Protein AF-0000000066306423 (afdb_homodimer)

Radius of gyration: 17.42 Å; Cα contacts (8 Å, |Δi|>4): 224; chains: 2; bounding box: 45×51×40 Å

Organism: Rickettsia prowazekii (strain Madrid E) (NCBI:txid272947)

pLDDT: mean 77.89, std 19.31, range [38.34, 95.44]

Sequence (210 aa):
MPIVTVTLNNKSFQLYCNNGDEEKVLSLADKLNDKIAEIKLSSPTASFDLLLVMASLNAQAEIAILTEKLYKNGFQNNNHEEEKFAETLTTIASYLENLARKMEKMPIVTVTLNNKSFQLYCNNGDEEKVLSLADKLNDKIAEIKLSSPTASFDLLLVMASLNAQAEIAILTEKLYKNGFQNNNHEEEKFAETLTTIASYLENLARKMEK

InterPro domains:
  IPR007838 Cell division protein ZapA-like [PF05164] (4-89)
  IPR036192 Cell division protein ZapA-like superfamily [SSF102829] (4-78)
  IPR042233 Cell division protein ZapA, N-terminal [G3DSA:3.30.160.880] (2-43)

Secondary structure (DSSP, 8-state):
--EEEEEETTEEEEEE--TT-HHHHHHHHHHHHHHHHHHHHH-TT--HHHHHHHHHHHHHHHHHHHHHHHHHHHHHS-TTHHHHHHHHHHHHHHHHHHHHHHHT-/--EEEEEETTEEEEEE--TT-HHHHHHHHHHHHHHHHHHHHH-TT--HHHHHHHHHHHHHHHHHHHHHHHHHHHHHS-TTHHHHHHHHHHHHHHHHHHHHHHHT-

Solvent-accessible surface area (backbone atoms only — not comparable to full-atom values): 11237 Å² total; per-residue (Å²): 100,49,75,42,79,44,68,47,94,91,39,77,45,81,41,48,30,45,81,84,40,56,65,56,52,51,51,36,41,50,54,51,36,50,47,35,52,55,50,33,71,55,36,76,81,55,49,70,66,54,39,50,49,52,43,36,42,50,41,47,50,49,40,52,50,50,51,48,50,48,49,50,55,30,60,73,38,71,91,71,34,56,56,51,47,54,48,49,51,47,47,49,50,47,50,50,48,46,50,54,53,39,44,48,88,101,50,77,41,78,44,69,47,94,91,39,76,44,82,40,49,31,46,80,84,39,56,65,58,53,50,52,38,41,50,54,50,34,51,47,34,52,56,51,34,71,54,36,75,82,55,49,70,67,55,38,48,49,52,41,36,42,50,42,46,49,49,41,53,51,49,51,49,49,49,49,49,56,29,58,74,38,70,91,73,32,56,56,52,45,52,47,48,50,48,48,50,51,47,49,51,48,46,51,54,53,39,46,48,90

Structure (mmCIF, N/CA/C/O backbone):
data_AF-0000000066306423-model_v1
#
loop_
_entity.id
_entity.type
_entity.pdbx_description
1 polymer 'Uncharacterized protein RP756'
#
loop_
_atom_site.group_PDB
_atom_site.id
_atom_site.type_symbol
_atom_site.label_atom_id
_atom_site.label_alt_id
_atom_site.label_comp_id
_atom_site.label_asym_id
_atom_site.label_entity_id
_atom_site.label_seq_id
_atom_site.pdbx_PDB_ins_code
_atom_site.Cartn_x
_atom_site.Cartn_y
_atom_site.Cartn_z
_atom_site.occupancy
_atom_site.B_iso_or_equiv
_atom_site.auth_seq_id
_atom_site.auth_comp_id
_atom_site.auth_asym_id
_atom_site.auth_atom_id
_atom_site.pdbx_PDB_model_num
ATOM 1 N N . MET A 1 1 ? 23.703 -0.256 -7.191 1 76.5 1 MET A N 1
ATOM 2 C CA . MET A 1 1 ? 22.328 -0.628 -6.867 1 76.5 1 MET A CA 1
ATOM 3 C C . MET A 1 1 ? 22.281 -2.008 -6.219 1 76.5 1 MET A C 1
ATOM 5 O O . MET A 1 1 ? 22.281 -3.025 -6.91 1 76.5 1 MET A O 1
ATOM 9 N N . PRO A 1 2 ? 22.5 -2.072 -4.914 1 89.56 2 PRO A N 1
ATOM 10 C CA . PRO A 1 2 ? 22.531 -3.354 -4.203 1 89.56 2 PRO A CA 1
ATOM 11 C C . PRO A 1 2 ? 21.188 -4.078 -4.25 1 89.56 2 PRO A C 1
ATOM 13 O O . PRO A 1 2 ? 20.156 -3.469 -4.555 1 89.56 2 PRO A O 1
ATOM 16 N N . ILE A 1 3 ? 21.391 -5.387 -4.172 1 91.81 3 ILE A N 1
ATOM 17 C CA . ILE A 1 3 ? 20.219 -6.242 -4.145 1 91.81 3 ILE A CA 1
ATOM 18 C C . ILE A 1 3 ? 19.812 -6.527 -2.701 1 91.81 3 ILE A C 1
ATOM 20 O O . ILE A 1 3 ? 20.656 -6.863 -1.869 1 91.81 3 ILE A O 1
ATOM 24 N N . VAL A 1 4 ? 18.531 -6.281 -2.449 1 92.94 4 VAL A N 1
ATOM 25 C CA . VAL A 1 4 ? 17.984 -6.562 -1.127 1 92.94 4 VAL A CA 1
ATOM 26 C C . VAL A 1 4 ? 16.969 -7.695 -1.221 1 92.94 4 VAL A C 1
ATOM 28 O O . VAL A 1 4 ? 16.172 -7.754 -2.166 1 92.94 4 VAL A O 1
ATOM 31 N N . THR A 1 5 ? 17.109 -8.633 -0.318 1 94.94 5 THR A N 1
ATOM 32 C CA . THR A 1 5 ? 16.172 -9.75 -0.261 1 94.94 5 THR A CA 1
ATOM 33 C C . THR A 1 5 ? 15.109 -9.5 0.803 1 94.94 5 THR A C 1
ATOM 35 O O . THR A 1 5 ? 15.43 -9.367 1.986 1 94.94 5 THR A O 1
ATOM 38 N N . VAL A 1 6 ? 13.875 -9.438 0.283 1 94.38 6 VAL A N 1
ATOM 39 C CA . VAL A 1 6 ? 12.758 -9.242 1.204 1 94.38 6 VAL A CA 1
ATOM 40 C C . VAL A 1 6 ? 11.953 -10.539 1.32 1 94.38 6 VAL A C 1
ATOM 42 O O . VAL A 1 6 ? 11.758 -11.25 0.33 1 94.38 6 VAL A O 1
ATOM 45 N N . THR A 1 7 ? 11.617 -10.852 2.584 1 94.25 7 THR A N 1
ATOM 46 C CA . THR A 1 7 ? 10.836 -12.055 2.83 1 94.25 7 THR A CA 1
ATOM 47 C C . THR A 1 7 ? 9.43 -11.703 3.324 1 94.25 7 THR A C 1
ATOM 49 O O . THR A 1 7 ? 9.281 -11.047 4.359 1 94.25 7 THR A O 1
ATOM 52 N N . LEU A 1 8 ? 8.461 -12.094 2.482 1 94.81 8 LEU A N 1
ATOM 53 C CA . LEU A 1 8 ? 7.059 -11.867 2.826 1 94.81 8 L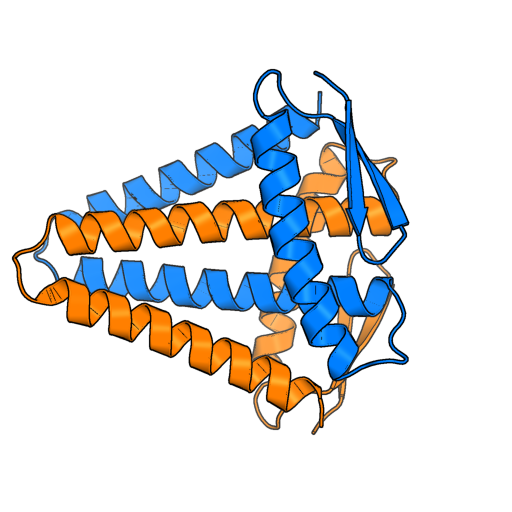EU A CA 1
ATOM 54 C C . LEU A 1 8 ? 6.316 -13.195 2.945 1 94.81 8 LEU A C 1
ATOM 56 O O . LEU A 1 8 ? 6.188 -13.93 1.965 1 94.81 8 LEU A O 1
ATOM 60 N N . ASN A 1 9 ? 5.641 -13.414 4.105 1 92.06 9 ASN A N 1
ATOM 61 C CA . ASN A 1 9 ? 4.895 -14.641 4.375 1 92.06 9 ASN A CA 1
ATOM 62 C C . ASN A 1 9 ? 5.641 -15.875 3.869 1 92.06 9 ASN A C 1
ATOM 64 O O . ASN A 1 9 ? 5.078 -16.688 3.143 1 92.06 9 ASN A O 1
ATOM 68 N N . ASN A 1 10 ? 6.914 -15.984 4.098 1 88.75 10 ASN A N 1
ATOM 69 C CA . ASN A 1 10 ? 7.777 -17.125 3.812 1 88.75 10 ASN A CA 1
ATOM 70 C C . ASN A 1 10 ? 8.188 -17.156 2.342 1 88.75 10 ASN A C 1
ATOM 72 O O . ASN A 1 10 ? 8.633 -18.188 1.843 1 88.75 10 ASN A O 1
ATOM 76 N N . LYS A 1 11 ? 7.93 -16.141 1.602 1 93.19 11 LYS A N 1
ATOM 77 C CA . LYS A 1 11 ? 8.406 -15.977 0.232 1 93.19 11 LYS A CA 1
ATOM 78 C C . LYS A 1 11 ? 9.453 -14.859 0.143 1 93.19 11 LYS A C 1
ATOM 80 O O . LYS A 1 11 ? 9.266 -13.789 0.72 1 93.19 11 LYS A O 1
ATOM 85 N N . SER A 1 12 ? 10.477 -15.234 -0.573 1 95.06 12 SER A N 1
ATOM 86 C CA . SER A 1 12 ? 11.562 -14.266 -0.675 1 95.06 12 SER A CA 1
ATOM 87 C C . SER A 1 12 ? 11.602 -13.617 -2.055 1 95.06 12 SER A C 1
ATOM 89 O O . SER A 1 12 ? 11.383 -14.289 -3.066 1 95.06 12 SER A O 1
ATOM 91 N N . PHE A 1 13 ? 11.836 -12.375 -2.086 1 94.25 13 PHE A N 1
ATOM 92 C CA . PHE A 1 13 ? 11.93 -11.586 -3.307 1 94.25 13 PHE A CA 1
ATOM 93 C C . PHE A 1 13 ? 13.211 -10.766 -3.326 1 94.25 13 PHE A C 1
ATOM 95 O O . PHE A 1 13 ? 13.625 -10.227 -2.301 1 94.25 13 PHE A O 1
ATOM 102 N N . GLN A 1 14 ? 13.859 -10.773 -4.453 1 93.06 14 GLN A N 1
ATOM 103 C CA . GLN A 1 14 ? 15.062 -9.961 -4.629 1 93.06 14 GLN A CA 1
ATOM 104 C C . GLN A 1 14 ? 14.734 -8.648 -5.336 1 93.06 14 GLN A C 1
ATOM 106 O O . GLN A 1 14 ? 14.195 -8.656 -6.445 1 93.06 14 GLN A O 1
ATOM 111 N N . LEU A 1 15 ? 15.062 -7.598 -4.695 1 90.25 15 LEU A N 1
ATOM 112 C CA . LEU A 1 15 ? 14.773 -6.27 -5.219 1 90.25 15 LEU A CA 1
ATOM 113 C C . LEU A 1 15 ? 16.047 -5.445 -5.348 1 90.25 15 LEU A C 1
ATOM 115 O O . LEU A 1 15 ? 16.953 -5.559 -4.516 1 90.25 15 LEU A O 1
ATOM 119 N N . TYR A 1 16 ? 16.078 -4.688 -6.375 1 86.19 16 TYR A N 1
ATOM 120 C CA . TYR A 1 16 ? 17.188 -3.754 -6.547 1 86.19 16 TYR A CA 1
ATOM 121 C C . TYR A 1 16 ? 16.875 -2.412 -5.895 1 86.19 16 TYR A C 1
ATOM 123 O O . TYR A 1 16 ? 15.742 -1.92 -5.98 1 86.19 16 TYR A O 1
ATOM 131 N N . CYS A 1 17 ? 17.812 -1.948 -5.105 1 85.5 17 CYS A N 1
ATOM 132 C CA . CYS A 1 17 ? 17.594 -0.644 -4.488 1 85.5 17 CYS A CA 1
ATOM 133 C C . CYS A 1 17 ? 18.859 0.213 -4.57 1 85.5 17 CYS A C 1
ATOM 135 O O . CYS A 1 17 ? 19.906 -0.265 -4.984 1 85.5 17 CYS A O 1
ATOM 137 N N . ASN A 1 18 ? 18.609 1.509 -4.359 1 83.06 18 ASN A N 1
ATOM 138 C CA . ASN A 1 18 ? 19.75 2.418 -4.344 1 83.06 18 ASN A CA 1
ATOM 139 C C . ASN A 1 18 ? 20.656 2.145 -3.156 1 83.06 18 ASN A C 1
ATOM 141 O O . ASN A 1 18 ? 20.219 1.608 -2.137 1 83.06 18 ASN A O 1
ATOM 145 N N . ASN A 1 19 ? 21.906 2.611 -3.412 1 86.75 19 ASN A N 1
ATOM 146 C CA . ASN A 1 19 ? 22.859 2.508 -2.316 1 86.75 19 ASN A CA 1
ATOM 147 C C . ASN A 1 19 ? 22.406 3.299 -1.095 1 86.75 19 ASN A C 1
ATOM 149 O O . ASN A 1 19 ? 22.016 4.461 -1.213 1 86.75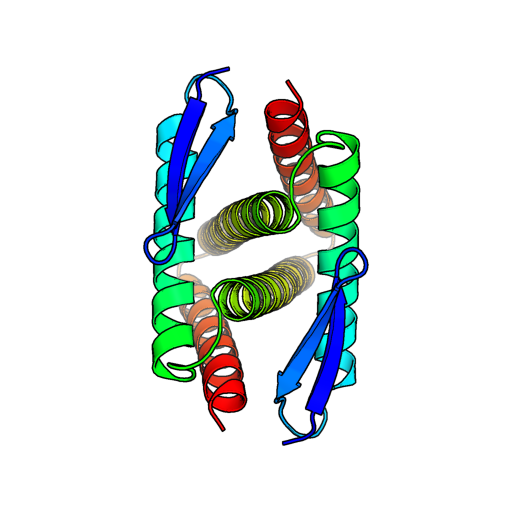 19 ASN A O 1
ATOM 153 N N . GLY A 1 20 ? 22.297 2.607 0.072 1 86.94 20 GLY A N 1
ATOM 154 C CA . GLY A 1 20 ? 21.922 3.283 1.303 1 86.94 20 GLY A CA 1
ATOM 155 C C . GLY A 1 20 ? 20.453 3.094 1.663 1 86.94 20 GLY A C 1
ATOM 156 O O . GLY A 1 20 ? 20.047 3.4 2.783 1 86.94 20 GLY A O 1
ATOM 157 N N . ASP A 1 21 ? 19.688 2.516 0.755 1 86.88 21 ASP A N 1
ATOM 158 C CA . ASP A 1 21 ? 18.25 2.357 0.997 1 86.88 21 ASP A CA 1
ATOM 159 C C . ASP A 1 21 ? 17.938 0.936 1.449 1 86.88 21 ASP A C 1
ATOM 161 O O . ASP A 1 21 ? 16.766 0.602 1.673 1 86.88 21 ASP A O 1
ATOM 165 N N . GLU A 1 22 ? 18.953 0.203 1.661 1 91.38 22 GLU A N 1
ATOM 166 C CA . GLU A 1 22 ? 18.766 -1.208 1.985 1 91.38 22 GLU A CA 1
ATOM 167 C C . GLU A 1 22 ? 18 -1.373 3.295 1 91.38 22 GLU A C 1
ATOM 169 O O . GLU A 1 22 ? 17.016 -2.125 3.357 1 91.38 22 GLU A O 1
ATOM 174 N N . GLU A 1 23 ? 18.438 -0.63 4.234 1 91.81 23 GLU A N 1
ATOM 175 C CA . GLU A 1 23 ? 17.797 -0.728 5.543 1 91.81 23 GLU A CA 1
ATOM 176 C C . GLU A 1 23 ? 16.375 -0.207 5.5 1 91.81 23 GLU A C 1
ATOM 178 O O . GLU A 1 23 ? 15.477 -0.765 6.145 1 91.81 23 GLU A O 1
ATOM 183 N N . LYS A 1 24 ? 16.188 0.824 4.738 1 90.5 24 LYS A N 1
ATOM 184 C CA . LYS A 1 24 ? 14.859 1.414 4.598 1 90.5 24 LYS A CA 1
ATOM 185 C C . LYS A 1 24 ? 13.891 0.435 3.941 1 90.5 24 LYS A C 1
ATOM 187 O O . LYS A 1 24 ? 12.758 0.266 4.406 1 90.5 24 LYS A O 1
ATOM 192 N N . VAL A 1 25 ? 14.367 -0.217 2.916 1 93 25 VAL A N 1
ATOM 193 C CA . VAL A 1 25 ? 13.547 -1.183 2.189 1 93 25 VAL A CA 1
ATOM 194 C C . VAL A 1 25 ? 13.188 -2.35 3.107 1 93 25 VAL A C 1
ATOM 196 O O . VAL A 1 25 ? 12.047 -2.811 3.121 1 93 25 VAL A O 1
ATOM 199 N N . LEU A 1 26 ? 14.086 -2.752 3.883 1 94.19 26 LEU A N 1
ATOM 200 C CA . LEU A 1 26 ? 13.859 -3.859 4.805 1 94.19 26 LEU A CA 1
ATOM 201 C C . LEU A 1 26 ? 12.852 -3.471 5.887 1 94.19 26 LEU A C 1
ATOM 203 O O . LEU A 1 26 ? 12.016 -4.281 6.281 1 94.19 26 LEU A O 1
ATOM 207 N N . SER A 1 27 ? 12.984 -2.33 6.301 1 94.5 27 SER A N 1
ATOM 208 C CA . SER A 1 27 ? 12.047 -1.838 7.305 1 94.5 27 SER A CA 1
ATOM 209 C C . SER A 1 27 ? 10.625 -1.778 6.754 1 94.5 27 SER A C 1
ATOM 211 O O . SER A 1 27 ? 9.672 -2.178 7.426 1 94.5 27 SER A O 1
ATOM 213 N N . LEU A 1 28 ? 10.508 -1.287 5.59 1 93.88 28 LEU A N 1
ATOM 214 C CA . LEU A 1 28 ? 9.211 -1.229 4.926 1 93.88 28 LEU A CA 1
ATOM 215 C C . LEU A 1 28 ? 8.641 -2.627 4.723 1 93.88 28 LEU A C 1
ATOM 217 O O . LEU A 1 28 ? 7.438 -2.844 4.887 1 93.88 28 LEU A O 1
ATOM 221 N N . ALA A 1 29 ? 9.555 -3.525 4.367 1 95.31 29 ALA A N 1
ATOM 222 C CA . ALA A 1 29 ? 9.148 -4.918 4.168 1 95.31 29 ALA A CA 1
ATOM 223 C C . ALA A 1 29 ? 8.609 -5.52 5.461 1 95.31 29 ALA A C 1
ATOM 225 O O . ALA A 1 29 ? 7.641 -6.285 5.438 1 95.31 29 ALA A O 1
ATOM 226 N N . ASP A 1 30 ? 9.25 -5.152 6.52 1 94.06 30 ASP A N 1
ATOM 227 C CA . ASP A 1 30 ? 8.805 -5.645 7.82 1 94.06 30 ASP A CA 1
ATOM 228 C C . ASP A 1 30 ? 7.395 -5.156 8.141 1 94.06 30 ASP A C 1
ATOM 230 O O . ASP A 1 30 ? 6.559 -5.926 8.617 1 94.06 30 ASP A O 1
ATOM 234 N N . LYS A 1 31 ? 7.141 -3.955 7.875 1 93.56 31 LYS A N 1
ATOM 235 C CA . LYS A 1 31 ? 5.812 -3.391 8.094 1 93.56 31 LYS A CA 1
ATOM 236 C C . LYS A 1 31 ? 4.77 -4.086 7.223 1 93.56 31 LYS A C 1
ATOM 238 O O . LYS A 1 31 ? 3.666 -4.383 7.68 1 93.56 31 LYS A O 1
ATOM 243 N N . LEU A 1 32 ? 5.16 -4.238 6.027 1 94.88 32 LEU A N 1
ATOM 244 C CA . LEU A 1 32 ? 4.273 -4.938 5.102 1 94.88 32 LEU A CA 1
ATOM 245 C C . LEU A 1 32 ? 3.996 -6.355 5.582 1 94.88 32 LEU A C 1
ATOM 247 O O . LEU A 1 32 ? 2.855 -6.82 5.535 1 94.88 32 LEU A O 1
ATOM 251 N N . ASN A 1 33 ? 5.004 -7.023 6 1 94.69 33 ASN A N 1
ATOM 252 C CA . ASN A 1 33 ? 4.852 -8.383 6.516 1 94.69 33 ASN A CA 1
ATOM 253 C C . ASN A 1 33 ? 3.902 -8.422 7.707 1 94.69 33 ASN A C 1
ATOM 255 O O . ASN A 1 33 ? 3.121 -9.367 7.852 1 94.69 33 ASN A O 1
ATOM 259 N N . ASP A 1 34 ? 3.98 -7.465 8.539 1 93.75 34 ASP A N 1
ATOM 260 C CA . ASP A 1 34 ? 3.07 -7.363 9.68 1 93.75 34 ASP A CA 1
ATOM 261 C C . ASP A 1 34 ? 1.62 -7.258 9.211 1 93.75 34 ASP A C 1
ATOM 263 O O . ASP A 1 34 ? 0.732 -7.898 9.781 1 93.75 34 ASP A O 1
ATOM 267 N N . LYS A 1 35 ? 1.455 -6.461 8.219 1 92.88 35 LYS A N 1
ATOM 268 C CA . LYS A 1 35 ? 0.113 -6.285 7.672 1 92.88 35 LYS A CA 1
ATOM 269 C C . LYS A 1 35 ? -0.408 -7.582 7.066 1 92.88 35 LYS A C 1
ATOM 271 O O . LYS A 1 35 ? -1.568 -7.945 7.27 1 92.88 35 LYS A O 1
ATOM 276 N N . ILE A 1 36 ? 0.432 -8.195 6.355 1 94.5 36 ILE A N 1
ATOM 277 C CA . ILE A 1 36 ? 0.07 -9.469 5.734 1 94.5 36 ILE A CA 1
ATOM 278 C C . ILE A 1 36 ? -0.298 -10.484 6.812 1 94.5 36 ILE A C 1
ATOM 280 O O . ILE A 1 36 ? -1.279 -11.219 6.672 1 94.5 36 ILE A O 1
ATOM 284 N N . ALA A 1 37 ? 0.528 -10.469 7.824 1 93 37 ALA A N 1
ATOM 285 C CA . ALA A 1 37 ? 0.283 -11.398 8.93 1 93 37 ALA A CA 1
ATOM 286 C C . ALA A 1 37 ? -1.071 -11.125 9.578 1 93 37 ALA A C 1
ATOM 288 O O . ALA A 1 37 ? -1.794 -12.062 9.938 1 93 37 ALA A O 1
ATOM 289 N N . GLU A 1 38 ? -1.371 -9.953 9.719 1 92.25 38 GLU A N 1
ATOM 290 C CA . GLU A 1 38 ? -2.656 -9.555 10.297 1 92.25 38 GLU A CA 1
ATOM 291 C C . GLU A 1 38 ? -3.816 -10.031 9.422 1 92.25 38 GLU A C 1
ATOM 293 O O . GLU A 1 38 ? -4.809 -10.555 9.938 1 92.25 38 GLU A O 1
ATOM 298 N N . ILE A 1 39 ? -3.703 -9.773 8.156 1 91.38 39 ILE A N 1
ATOM 299 C CA . ILE A 1 39 ? -4.75 -10.164 7.219 1 91.38 39 ILE A CA 1
ATOM 300 C C . ILE A 1 39 ? -4.902 -11.688 7.223 1 91.38 39 ILE A C 1
ATOM 302 O O . ILE A 1 39 ? -6.02 -12.203 7.145 1 91.38 39 ILE A O 1
ATOM 306 N N . LYS A 1 40 ? -3.773 -12.344 7.285 1 92.5 40 LYS A N 1
ATOM 307 C CA . LYS A 1 40 ? -3.762 -13.805 7.277 1 92.5 40 LYS A CA 1
ATOM 308 C C . LYS A 1 40 ? -4.562 -14.367 8.445 1 92.5 40 LYS A C 1
ATOM 310 O O . LYS A 1 40 ? -5.148 -15.453 8.344 1 92.5 40 LYS A O 1
ATOM 315 N N . LEU A 1 41 ? -4.535 -13.664 9.539 1 91.12 41 LEU A N 1
ATOM 316 C CA . LEU A 1 41 ? -5.285 -14.086 10.719 1 91.12 41 LEU A CA 1
ATOM 317 C C . LEU A 1 41 ? -6.773 -14.195 10.406 1 91.12 41 LEU A C 1
ATOM 319 O O . LEU A 1 41 ? -7.449 -15.109 10.891 1 91.12 41 LEU A O 1
ATOM 323 N N . SER A 1 42 ? -7.25 -13.352 9.609 1 87.5 42 SER A N 1
ATOM 324 C CA . SER A 1 42 ? -8.664 -13.328 9.258 1 87.5 42 SER A CA 1
ATOM 325 C C . SER A 1 42 ? -8.938 -14.133 7.992 1 87.5 42 SER A C 1
ATOM 327 O O . SER A 1 42 ? -10.086 -14.469 7.695 1 87.5 42 SER A O 1
ATOM 329 N N . SER A 1 43 ? -7.938 -14.406 7.277 1 89.44 43 SER A N 1
ATOM 330 C CA . SER A 1 43 ? -8.031 -15.172 6.043 1 89.44 43 SER A CA 1
ATOM 331 C C . SER A 1 43 ? -6.914 -16.219 5.953 1 89.44 43 SER A C 1
ATOM 333 O O . SER A 1 43 ? -6.059 -16.141 5.07 1 89.44 43 SER A O 1
ATOM 335 N N . PRO A 1 44 ? -7 -17.234 6.781 1 89.81 44 PRO A N 1
ATOM 336 C CA . PRO 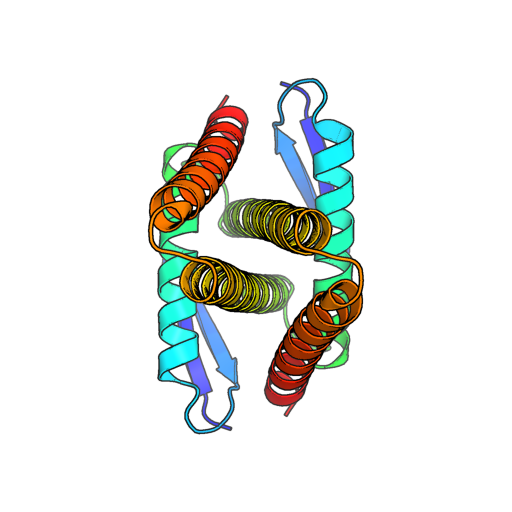A 1 44 ? -5.906 -18.203 6.875 1 89.81 44 PRO A CA 1
ATOM 337 C C . PRO A 1 44 ? -5.734 -19.031 5.602 1 89.81 44 PRO A C 1
ATOM 339 O O . PRO A 1 44 ? -4.652 -19.562 5.348 1 89.81 44 PRO A O 1
ATOM 342 N N . THR A 1 45 ? -6.773 -19.047 4.793 1 91.19 45 THR A N 1
ATOM 343 C CA . THR A 1 45 ? -6.711 -19.875 3.604 1 91.19 45 THR A CA 1
ATOM 344 C C . THR A 1 45 ? -6.363 -19.047 2.371 1 91.19 45 THR A C 1
ATOM 346 O O . THR A 1 45 ? -6.266 -19.578 1.264 1 91.19 45 THR A O 1
ATOM 349 N N . ALA A 1 46 ? -6.203 -17.812 2.57 1 91.12 46 ALA A N 1
ATOM 350 C CA . ALA A 1 46 ? -5.918 -16.953 1.429 1 91.12 46 ALA A CA 1
ATOM 351 C C . ALA A 1 46 ? -4.527 -17.219 0.867 1 91.12 46 ALA A C 1
ATOM 353 O O . ALA A 1 46 ? -3.58 -17.453 1.622 1 91.12 46 ALA A O 1
ATOM 354 N N . SER A 1 47 ? -4.398 -17.281 -0.412 1 92 47 SER A N 1
ATOM 355 C CA . SER A 1 47 ? -3.094 -17.422 -1.054 1 92 47 SER A CA 1
ATOM 356 C C . SER A 1 47 ? -2.225 -16.188 -0.799 1 92 47 SER A C 1
ATOM 358 O O . SER A 1 47 ? -2.73 -15.133 -0.411 1 92 47 SER A O 1
ATOM 360 N N . PHE A 1 48 ? -0.973 -16.359 -1.001 1 91.5 48 PHE A N 1
ATOM 361 C CA . PHE A 1 48 ? -0.05 -15.242 -0.814 1 91.5 48 PHE A CA 1
ATOM 362 C C . PHE A 1 48 ? -0.449 -14.055 -1.685 1 91.5 48 PHE A C 1
ATOM 364 O O . PHE A 1 48 ? -0.408 -12.906 -1.235 1 91.5 48 PHE A O 1
ATOM 371 N N . ASP A 1 49 ? -0.859 -14.383 -2.896 1 91.06 49 ASP A N 1
ATOM 372 C CA . ASP A 1 49 ? -1.247 -13.336 -3.834 1 91.06 49 ASP A CA 1
ATOM 373 C C . ASP A 1 49 ? -2.428 -12.531 -3.299 1 91.06 49 ASP A C 1
ATOM 375 O O . ASP A 1 49 ? -2.42 -11.297 -3.357 1 91.06 49 ASP A O 1
ATOM 379 N N . LEU A 1 50 ? -3.361 -13.328 -2.857 1 92.25 50 LEU A N 1
ATOM 380 C CA . LEU A 1 50 ? -4.555 -12.664 -2.342 1 92.25 50 LEU A CA 1
ATOM 381 C C . LEU A 1 50 ? -4.227 -11.836 -1.107 1 92.25 50 LEU A C 1
ATOM 383 O O . LEU A 1 50 ? -4.723 -10.719 -0.956 1 92.25 50 LEU A O 1
ATOM 387 N N . LEU A 1 51 ? -3.385 -12.336 -0.241 1 93.94 51 LEU A N 1
ATOM 388 C CA . LEU A 1 51 ? -2.963 -11.609 0.951 1 93.94 51 LEU A CA 1
ATOM 389 C C . LEU A 1 51 ? -2.287 -10.297 0.575 1 93.94 51 LEU A C 1
ATOM 391 O O . LEU A 1 51 ? -2.551 -9.258 1.187 1 93.94 51 LEU A O 1
ATOM 395 N N . LEU A 1 52 ? -1.423 -10.398 -0.425 1 94.5 52 LEU A N 1
ATOM 396 C CA . LEU A 1 52 ? -0.679 -9.227 -0.873 1 94.5 52 LEU A CA 1
ATOM 397 C C . LEU A 1 52 ? -1.617 -8.18 -1.47 1 94.5 52 LEU A C 1
ATOM 399 O O . LEU A 1 52 ? -1.454 -6.984 -1.228 1 94.5 52 LEU A O 1
ATOM 403 N N . VAL A 1 53 ? -2.586 -8.672 -2.199 1 94.5 53 VAL A N 1
ATOM 404 C CA . VAL A 1 53 ? -3.566 -7.773 -2.797 1 94.5 53 VAL A CA 1
ATOM 405 C C . VAL A 1 53 ? -4.348 -7.055 -1.697 1 94.5 53 VAL A C 1
ATOM 407 O O . VAL A 1 53 ? -4.5 -5.828 -1.733 1 94.5 53 VAL A O 1
ATOM 410 N N . MET A 1 54 ? -4.766 -7.781 -0.778 1 93.69 54 MET A N 1
ATOM 411 C CA . MET A 1 54 ? -5.523 -7.207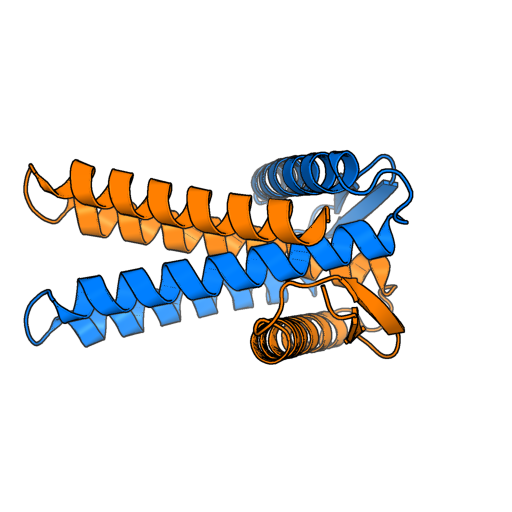 0.327 1 93.69 54 MET A CA 1
ATOM 412 C C . MET A 1 54 ? -4.688 -6.18 1.084 1 93.69 54 MET A C 1
ATOM 414 O O . MET A 1 54 ? -5.176 -5.098 1.411 1 93.69 54 MET A O 1
ATOM 418 N N . ALA A 1 55 ? -3.465 -6.535 1.327 1 94.5 55 ALA A N 1
ATOM 419 C CA . ALA A 1 55 ? -2.557 -5.625 2.018 1 94.5 55 ALA A CA 1
ATOM 420 C C . ALA A 1 55 ? -2.344 -4.348 1.209 1 94.5 55 ALA A C 1
ATOM 422 O O . ALA A 1 55 ? -2.32 -3.248 1.769 1 94.5 55 ALA A O 1
ATOM 423 N N . SER A 1 56 ? -2.188 -4.512 -0.062 1 95.44 56 SER A N 1
ATOM 424 C CA . SER A 1 56 ? -1.962 -3.385 -0.964 1 95.44 56 SER A CA 1
ATOM 425 C C . SER A 1 56 ? -3.176 -2.463 -1.012 1 95.44 56 SER A C 1
ATOM 427 O O . SER A 1 56 ? -3.033 -1.239 -0.997 1 95.44 56 SER A O 1
ATOM 429 N N . LEU A 1 57 ? -4.332 -3.012 -1.066 1 93.75 57 LEU A N 1
ATOM 430 C CA . LEU A 1 57 ? -5.559 -2.225 -1.094 1 93.75 57 LEU A CA 1
ATOM 431 C C . LEU A 1 57 ? -5.738 -1.451 0.208 1 93.75 57 LEU A C 1
ATOM 433 O O . LEU A 1 57 ? -6.145 -0.287 0.193 1 93.75 57 LEU A O 1
ATOM 437 N N . ASN A 1 58 ? -5.418 -2.123 1.254 1 92.19 58 ASN A N 1
ATOM 438 C CA . ASN A 1 58 ? -5.469 -1.451 2.549 1 92.19 58 ASN A CA 1
ATOM 439 C C . ASN A 1 58 ? -4.5 -0.274 2.605 1 92.19 58 ASN A C 1
ATOM 441 O O . ASN A 1 58 ? -4.828 0.783 3.146 1 92.19 58 ASN A O 1
ATOM 445 N N . ALA A 1 59 ? -3.332 -0.537 2.129 1 93.56 59 ALA A N 1
ATOM 446 C CA . ALA A 1 59 ? -2.336 0.53 2.086 1 93.56 59 ALA A CA 1
ATOM 447 C C . ALA A 1 59 ? -2.836 1.715 1.265 1 93.56 59 ALA A C 1
ATOM 449 O O . ALA A 1 59 ? -2.66 2.871 1.658 1 93.56 59 ALA A O 1
ATOM 450 N N . GLN A 1 60 ? -3.436 1.41 0.139 1 91.94 60 GLN A N 1
ATOM 451 C CA . GLN A 1 60 ? -3.984 2.463 -0.709 1 91.94 60 GLN A CA 1
ATOM 452 C C . GLN A 1 60 ? -5.07 3.246 0.021 1 91.94 60 GLN A C 1
ATOM 454 O O . GLN A 1 60 ? -5.16 4.469 -0.111 1 91.94 60 GLN A O 1
ATOM 459 N N . ALA A 1 61 ? -5.91 2.604 0.742 1 90.94 61 ALA A N 1
ATOM 460 C CA . ALA A 1 61 ? -6.941 3.258 1.542 1 90.94 61 ALA A CA 1
ATOM 461 C C . ALA A 1 61 ? -6.32 4.18 2.588 1 90.94 61 ALA A C 1
ATOM 463 O O . ALA A 1 61 ? -6.789 5.305 2.787 1 90.94 61 ALA A O 1
ATOM 464 N N . GLU A 1 62 ? -5.305 3.707 3.215 1 90.5 62 GLU A N 1
ATOM 465 C CA . GLU A 1 62 ? -4.617 4.492 4.234 1 90.5 62 GLU A CA 1
ATOM 466 C C . GLU A 1 62 ? -3.992 5.75 3.637 1 90.5 62 GLU A C 1
ATOM 468 O O . GLU A 1 62 ? -4.07 6.828 4.227 1 90.5 62 GLU A O 1
ATOM 473 N N . ILE A 1 63 ? -3.434 5.582 2.514 1 90.69 63 ILE A N 1
ATOM 474 C CA . ILE A 1 63 ? -2.842 6.715 1.812 1 90.69 63 ILE A CA 1
ATOM 475 C C . ILE A 1 63 ? -3.916 7.762 1.524 1 90.69 63 ILE A C 1
ATOM 477 O O . ILE A 1 63 ? -3.701 8.961 1.74 1 90.69 63 ILE A O 1
ATOM 481 N N . ALA A 1 64 ? -5.004 7.277 1.039 1 87.31 64 ALA A N 1
ATOM 482 C CA . ALA A 1 64 ? -6.113 8.18 0.722 1 87.31 64 ALA A CA 1
ATOM 483 C C . ALA A 1 64 ? -6.578 8.93 1.963 1 87.31 64 ALA A C 1
ATOM 485 O O . ALA A 1 64 ? -6.828 10.141 1.906 1 87.31 64 ALA A O 1
ATOM 486 N N . ILE A 1 65 ? -6.668 8.266 3.006 1 87 65 ILE A N 1
ATOM 487 C CA . ILE A 1 65 ? -7.137 8.844 4.262 1 87 65 ILE A CA 1
ATOM 488 C C . ILE A 1 65 ? -6.133 9.883 4.758 1 87 65 ILE A C 1
ATOM 490 O O . ILE A 1 65 ? -6.512 10.992 5.137 1 87 65 ILE A O 1
ATOM 494 N N . LEU A 1 66 ? -4.883 9.492 4.746 1 86.81 66 LEU A N 1
ATOM 495 C CA . LEU A 1 66 ? -3.828 10.383 5.211 1 86.81 66 LEU A CA 1
ATOM 496 C C . LEU A 1 66 ? -3.758 11.633 4.34 1 86.81 66 LEU A C 1
ATOM 498 O O . LEU A 1 66 ? -3.564 12.742 4.848 1 86.81 66 LEU A O 1
ATOM 502 N N . THR A 1 67 ? -3.887 11.43 3.078 1 84.19 67 THR A N 1
ATOM 503 C CA . THR A 1 67 ? -3.863 12.547 2.141 1 84.19 67 THR A CA 1
ATOM 504 C C . THR A 1 67 ? -5.016 13.508 2.418 1 84.19 67 THR A C 1
ATOM 506 O O . THR A 1 67 ? -4.824 14.727 2.424 1 84.19 67 THR A O 1
ATOM 509 N N . GLU A 1 68 ? -6.137 12.938 2.633 1 83.5 68 GLU A N 1
ATOM 510 C CA . GLU A 1 68 ? -7.312 13.742 2.951 1 83.5 68 GLU A CA 1
ATOM 511 C C . GLU A 1 68 ? -7.109 14.539 4.238 1 83.5 68 GLU A C 1
ATOM 513 O O . GLU A 1 68 ? -7.477 15.711 4.316 1 83.5 68 GLU A O 1
ATOM 518 N N . LYS A 1 69 ? -6.582 13.938 5.176 1 81.38 69 LYS A N 1
ATOM 519 C CA . LYS A 1 69 ? -6.328 14.578 6.461 1 81.38 69 LYS A CA 1
ATOM 520 C C . LYS A 1 69 ? -5.336 15.727 6.316 1 81.38 69 LYS A C 1
ATOM 522 O O . LYS A 1 69 ? -5.492 16.766 6.953 1 81.38 69 LYS A O 1
ATOM 527 N N . LEU A 1 70 ? -4.371 15.469 5.586 1 78.19 70 LEU A N 1
ATOM 528 C CA . LEU A 1 70 ? -3.379 16.516 5.332 1 78.19 70 LEU A CA 1
ATOM 529 C C . LEU A 1 70 ? -4.012 17.703 4.625 1 78.19 70 LEU A C 1
ATOM 531 O O . LEU A 1 70 ? -3.676 18.859 4.926 1 78.19 70 LEU A O 1
ATOM 535 N N . TYR A 1 71 ? -4.867 17.344 3.682 1 73.62 71 TYR A N 1
ATOM 536 C CA . TYR A 1 71 ? -5.559 18.391 2.945 1 73.62 71 TYR A CA 1
ATOM 537 C C . TYR A 1 71 ? -6.473 19.188 3.863 1 73.62 71 TYR A C 1
ATOM 539 O O . TYR A 1 71 ? -6.527 20.422 3.781 1 73.62 71 TYR A O 1
ATOM 547 N N . LYS A 1 72 ? -7.227 18.547 4.68 1 73.06 72 LYS A N 1
ATOM 548 C CA . LYS A 1 72 ? -8.141 19.188 5.617 1 73.06 72 LYS A CA 1
ATOM 549 C C . LYS A 1 72 ? -7.387 20.016 6.645 1 73.06 72 LYS A C 1
ATOM 551 O O . LYS A 1 72 ? -7.836 21.109 7.023 1 73.06 72 LYS A O 1
ATOM 556 N N . ASN A 1 73 ? -6.34 19.484 7.137 1 68.19 73 ASN A N 1
ATOM 557 C CA . ASN A 1 73 ? -5.5 20.234 8.07 1 68.19 73 ASN A CA 1
ATOM 558 C C . ASN A 1 73 ? -4.859 21.438 7.406 1 68.19 73 ASN A C 1
ATOM 560 O O . ASN A 1 73 ? -4.617 22.453 8.055 1 68.19 73 ASN A O 1
ATOM 564 N N . GLY A 1 74 ? -4.41 21.203 6.199 1 56.88 74 GLY A N 1
ATOM 565 C CA . GLY A 1 74 ? -3.904 22.344 5.457 1 56.88 74 GLY A CA 1
ATOM 566 C C . GLY A 1 74 ? -4.965 23.391 5.191 1 56.88 74 GLY A C 1
ATOM 567 O O . GLY A 1 74 ? -4.664 24.594 5.152 1 56.88 74 GLY A O 1
ATOM 568 N N . PHE A 1 75 ? -6.164 22.859 4.828 1 53.66 75 PHE A N 1
ATOM 569 C CA . PHE A 1 75 ? -7.254 23.797 4.582 1 53.66 75 PHE A CA 1
ATOM 570 C C . PHE A 1 75 ? -7.652 24.516 5.863 1 53.66 75 PHE A C 1
ATOM 572 O O . PHE A 1 75 ? -8.07 25.688 5.828 1 53.66 75 PHE A O 1
ATOM 579 N N . GLN A 1 76 ? -7.895 23.828 6.844 1 51.78 76 GLN A N 1
ATOM 580 C CA . GLN A 1 76 ? -8.305 24.531 8.055 1 51.78 76 GLN A CA 1
ATOM 581 C C . GLN A 1 76 ? -7.25 25.562 8.484 1 51.78 76 GLN A C 1
ATOM 583 O O . GLN A 1 76 ? -7.547 26.484 9.234 1 51.78 76 GLN A O 1
ATOM 588 N N . ASN A 1 77 ? -6.047 25.172 8.219 1 50.41 77 ASN A N 1
ATOM 589 C CA . ASN A 1 77 ? -5.129 26.281 8.492 1 50.41 77 ASN A CA 1
ATOM 590 C C . ASN A 1 77 ? -5.16 27.312 7.383 1 50.41 77 ASN A C 1
ATOM 592 O O . ASN A 1 77 ? -5.492 27 6.238 1 50.41 77 ASN A O 1
ATOM 596 N N . ASN A 1 78 ? -4.941 28.734 7.496 1 45.84 78 ASN A N 1
ATOM 597 C CA . ASN A 1 78 ? -5.109 29.938 6.668 1 45.84 78 ASN A CA 1
ATOM 598 C C . ASN A 1 78 ? -4.727 29.656 5.215 1 45.84 78 ASN A C 1
ATOM 600 O O . ASN A 1 78 ? -4.016 28.688 4.922 1 45.84 78 ASN A O 1
ATOM 604 N N . ASN A 1 79 ? -5.09 30.672 4.129 1 45.59 79 ASN A N 1
ATOM 605 C CA . ASN A 1 79 ? -5.016 30.906 2.691 1 45.59 79 ASN A CA 1
ATOM 606 C C . ASN A 1 79 ? -3.771 30.266 2.082 1 45.59 79 ASN A C 1
ATOM 608 O O . ASN A 1 79 ? -3.758 29.938 0.895 1 45.59 79 ASN A O 1
ATOM 612 N N . HIS A 1 80 ? -2.58 30.5 2.57 1 47.56 80 HIS A N 1
ATOM 613 C CA . HIS A 1 80 ? -1.267 30.359 1.955 1 47.56 80 HIS A CA 1
ATOM 614 C C . HIS A 1 80 ? -0.844 28.891 1.912 1 47.56 80 HIS A C 1
ATOM 616 O O . HIS A 1 80 ? 0.09 28.531 1.191 1 47.56 80 HIS A O 1
ATOM 622 N N . GLU A 1 81 ? -1.347 27.984 2.693 1 49.72 81 GLU A N 1
ATOM 623 C CA . GLU A 1 81 ? -0.679 26.719 2.941 1 49.72 81 GLU A CA 1
ATOM 624 C C . GLU A 1 81 ? -1.11 25.656 1.928 1 49.72 81 GLU A C 1
ATOM 626 O O . GLU A 1 81 ? -0.703 24.5 2.021 1 49.72 81 GLU A O 1
ATOM 631 N N . GLU A 1 82 ? -2.146 25.906 1.176 1 52.06 82 GLU A N 1
ATOM 632 C CA . GLU A 1 82 ? -2.412 25.078 -0.001 1 52.06 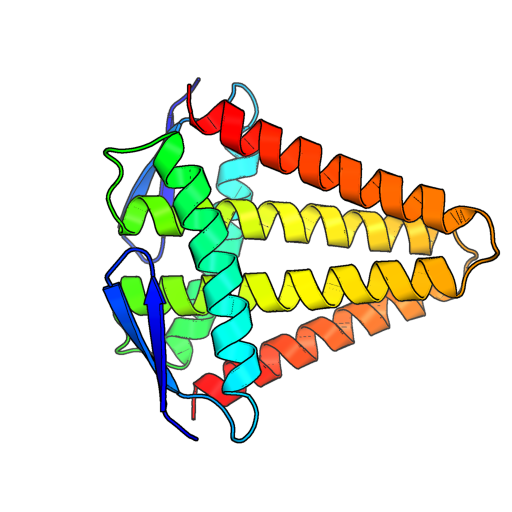82 GLU A CA 1
ATOM 633 C C . GLU A 1 82 ? -1.131 24.812 -0.785 1 52.06 82 GLU A C 1
ATOM 635 O O . GLU A 1 82 ? -0.938 23.703 -1.306 1 52.06 82 GLU A O 1
ATOM 640 N N . GLU A 1 83 ? -0.392 25.969 -0.81 1 52.09 83 GLU A N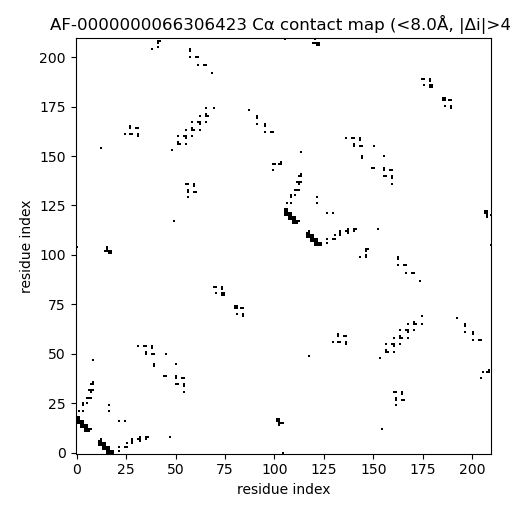 1
ATOM 641 C CA . GLU A 1 83 ? 0.882 25.828 -1.509 1 52.09 83 GLU A CA 1
ATOM 642 C C . GLU A 1 83 ? 1.786 24.812 -0.813 1 52.09 83 GLU A C 1
ATOM 644 O O . GLU A 1 83 ? 2.443 24 -1.473 1 52.09 83 GLU A O 1
ATOM 649 N N . LYS A 1 84 ? 1.646 24.922 0.51 1 52.25 84 LYS A N 1
ATOM 650 C CA . LYS A 1 84 ? 2.523 24.016 1.235 1 52.25 84 LYS A CA 1
ATOM 651 C C . LYS A 1 84 ? 2.049 22.562 1.094 1 52.25 84 LYS A C 1
ATOM 653 O O . LYS A 1 84 ? 2.863 21.656 0.958 1 52.25 84 LYS A O 1
ATOM 658 N N . PHE A 1 85 ? 0.817 22.5 1.025 1 54.22 85 PHE A N 1
ATOM 659 C CA . PHE A 1 85 ? 0.25 21.172 0.782 1 54.22 85 PHE A CA 1
ATOM 660 C C . PHE A 1 85 ? 0.646 20.656 -0.597 1 54.22 85 PHE A C 1
ATOM 662 O O . PHE A 1 85 ? 1.063 19.516 -0.739 1 54.22 85 PHE A O 1
ATOM 669 N N . ALA A 1 86 ? 0.463 21.453 -1.6 1 52.53 86 ALA A N 1
ATOM 670 C CA . ALA A 1 86 ? 0.886 21.109 -2.955 1 52.53 86 ALA A CA 1
ATOM 671 C C . ALA A 1 86 ? 2.367 20.75 -2.99 1 52.53 86 ALA A C 1
ATOM 673 O O . ALA A 1 86 ? 2.762 19.797 -3.676 1 52.53 86 ALA A O 1
ATOM 674 N N . GLU A 1 87 ? 3.123 21.422 -2.201 1 53.69 87 GLU A N 1
ATOM 675 C CA . GLU A 1 87 ? 4.559 21.156 -2.143 1 53.69 87 GLU A CA 1
ATOM 676 C C . GLU A 1 87 ? 4.852 19.812 -1.49 1 53.69 87 GLU A C 1
ATOM 678 O O . GLU A 1 87 ? 5.715 19.062 -1.957 1 53.69 87 GLU A O 1
ATOM 683 N N . THR A 1 88 ? 4.086 19.594 -0.486 1 51.66 88 THR A N 1
ATOM 684 C CA . THR A 1 88 ? 4.305 18.328 0.198 1 51.66 88 THR A CA 1
ATOM 685 C C . THR A 1 88 ? 3.904 17.156 -0.697 1 51.66 88 THR A C 1
ATOM 687 O O . THR A 1 88 ? 4.648 16.172 -0.823 1 51.66 88 THR A O 1
ATOM 690 N N . LEU A 1 89 ? 2.844 17.328 -1.338 1 53.59 89 LEU A N 1
ATOM 691 C CA . LEU A 1 89 ? 2.4 16.297 -2.271 1 53.59 89 LEU A CA 1
ATOM 692 C C . LEU A 1 89 ? 3.404 16.125 -3.406 1 53.59 89 LEU A C 1
ATOM 694 O O . LEU A 1 89 ? 3.684 15.008 -3.826 1 53.59 89 LEU A O 1
ATOM 698 N N . THR A 1 90 ? 3.838 17.188 -3.82 1 56.28 90 THR A N 1
ATOM 699 C CA . THR A 1 90 ? 4.844 17.172 -4.875 1 56.28 90 THR A CA 1
ATOM 700 C C . THR A 1 90 ? 6.117 16.484 -4.398 1 56.28 90 THR A C 1
ATOM 702 O O . THR A 1 90 ? 6.711 15.688 -5.133 1 56.28 90 THR A O 1
ATOM 705 N N . THR A 1 91 ? 6.465 16.75 -3.219 1 55.25 91 THR A N 1
ATOM 706 C CA . THR A 1 91 ? 7.664 16.125 -2.664 1 55.25 91 THR A CA 1
ATOM 707 C C . THR A 1 91 ? 7.477 14.625 -2.508 1 55.25 91 THR A C 1
ATOM 709 O O . THR A 1 91 ? 8.359 13.844 -2.854 1 55.25 91 THR A O 1
ATOM 712 N N . ILE A 1 92 ? 6.461 14.305 -2.051 1 51.53 92 ILE A N 1
ATOM 713 C CA . ILE A 1 92 ? 6.176 12.883 -1.917 1 51.53 92 ILE A CA 1
ATOM 714 C C . ILE A 1 92 ? 6.152 12.227 -3.297 1 51.53 92 ILE A C 1
ATOM 716 O O . ILE A 1 92 ? 6.746 11.164 -3.496 1 51.53 92 ILE A O 1
ATOM 720 N N . ALA A 1 93 ? 5.422 12.82 -4.188 1 52.25 93 ALA A N 1
ATOM 721 C CA . ALA A 1 93 ? 5.406 12.328 -5.562 1 52.25 93 ALA A CA 1
ATOM 722 C C . ALA A 1 93 ? 6.824 12.172 -6.109 1 52.25 93 ALA A C 1
ATOM 724 O O . ALA A 1 93 ? 7.141 11.172 -6.758 1 52.25 93 ALA A O 1
ATOM 725 N N . SER A 1 94 ? 7.586 13.141 -5.844 1 50.53 94 SER A N 1
ATOM 726 C CA . SER A 1 94 ? 8.969 13.125 -6.297 1 50.53 94 SER A CA 1
ATOM 727 C C . SER A 1 94 ? 9.75 11.984 -5.652 1 50.53 94 SER A C 1
ATOM 729 O O . SER A 1 94 ? 10.539 11.305 -6.32 1 50.53 94 SER A O 1
ATOM 731 N N . TYR A 1 95 ? 9.625 11.891 -4.438 1 50.28 95 TYR A N 1
ATOM 732 C CA . TYR A 1 95 ? 10.289 10.805 -3.725 1 50.28 95 TYR A CA 1
ATOM 733 C C . TYR A 1 95 ? 9.859 9.445 -4.273 1 50.28 95 TYR A C 1
ATOM 735 O O . TYR A 1 95 ? 10.703 8.594 -4.559 1 50.28 95 TYR A O 1
ATOM 743 N N . LEU A 1 96 ? 8.633 9.25 -4.391 1 49.03 96 LEU A N 1
ATOM 744 C CA . LEU A 1 96 ? 8.102 8 -4.922 1 49.03 96 LEU A CA 1
ATOM 745 C C . LEU A 1 96 ? 8.586 7.766 -6.348 1 49.03 96 LEU A C 1
ATOM 747 O O . LEU A 1 96 ? 8.922 6.637 -6.711 1 49.03 96 LEU A O 1
ATOM 751 N N . GLU A 1 97 ? 8.539 8.789 -7.156 1 49.12 97 GLU A N 1
ATOM 752 C CA . GLU A 1 97 ? 9.109 8.727 -8.5 1 49.12 97 GLU A CA 1
ATOM 753 C C . GLU A 1 97 ? 10.578 8.32 -8.453 1 49.12 97 GLU A C 1
ATOM 755 O O . GLU A 1 97 ? 11.031 7.52 -9.273 1 49.12 97 GLU A O 1
ATOM 760 N N . A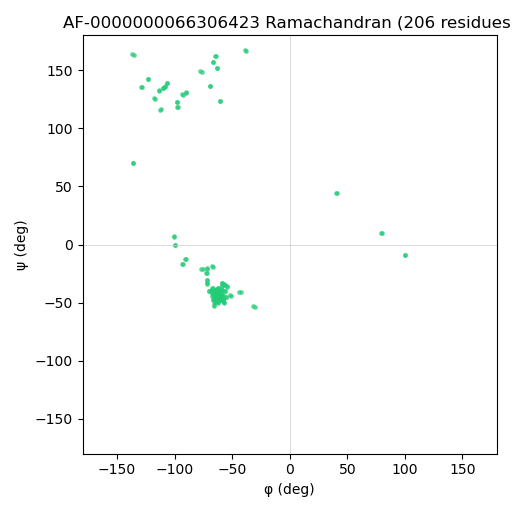SN A 1 98 ? 11.234 8.945 -7.543 1 51.31 98 ASN A N 1
ATOM 761 C CA . ASN A 1 98 ? 12.648 8.641 -7.395 1 51.31 98 ASN A CA 1
ATOM 762 C C . ASN A 1 98 ? 12.875 7.199 -6.945 1 51.31 98 ASN A C 1
ATOM 764 O O . ASN A 1 98 ? 13.781 6.523 -7.434 1 51.31 98 ASN A O 1
ATOM 768 N N . LEU A 1 99 ? 12.164 6.832 -6.023 1 45.97 99 LEU A N 1
ATOM 769 C CA . LEU A 1 99 ? 12.242 5.445 -5.582 1 45.97 99 LEU A CA 1
ATOM 770 C C . LEU A 1 99 ? 11.93 4.488 -6.73 1 45.97 99 LEU A C 1
ATOM 772 O O . LEU A 1 99 ? 12.641 3.504 -6.934 1 45.97 99 LEU A O 1
ATOM 776 N N . ALA A 1 100 ? 10.875 4.734 -7.418 1 45.72 100 ALA A N 1
ATOM 777 C CA . ALA A 1 100 ? 10.508 3.947 -8.594 1 45.72 100 ALA A CA 1
ATOM 778 C C . ALA A 1 100 ? 11.609 3.977 -9.648 1 45.72 100 ALA A C 1
ATOM 780 O O . ALA A 1 100 ? 11.938 2.947 -10.242 1 45.72 100 ALA A O 1
ATOM 781 N N . ARG A 1 101 ? 12.055 5.195 -9.859 1 48.47 101 ARG A N 1
ATOM 782 C CA . ARG A 1 101 ? 13.141 5.359 -10.82 1 48.47 101 ARG A CA 1
ATOM 783 C C . ARG A 1 101 ? 14.375 4.582 -10.391 1 48.47 101 ARG A C 1
ATOM 785 O O . ARG A 1 101 ? 15.07 4 -11.227 1 48.47 101 ARG A O 1
ATOM 792 N N . LYS A 1 102 ? 14.648 4.602 -9.117 1 46.97 102 LYS A N 1
ATOM 793 C CA . LYS A 1 102 ? 15.836 3.941 -8.578 1 46.97 102 LYS A CA 1
ATOM 794 C C . LYS A 1 102 ? 15.688 2.424 -8.617 1 46.97 102 LYS A C 1
ATOM 796 O O . LYS A 1 102 ? 16.672 1.7 -8.719 1 46.97 102 LYS A O 1
ATOM 801 N N . MET A 1 103 ? 14.578 1.986 -8.5 1 39.53 103 MET A N 1
ATOM 802 C CA . MET A 1 103 ? 14.312 0.558 -8.633 1 39.53 103 MET A CA 1
ATOM 803 C C . MET A 1 103 ? 14.445 0.115 -10.086 1 39.53 103 MET A C 1
ATOM 805 O O . MET A 1 103 ? 14.578 -1.077 -10.367 1 39.53 103 MET A O 1
ATOM 809 N N . GLU A 1 104 ? 14.305 0.903 -11.133 1 41.66 104 GLU A N 1
ATOM 810 C CA . GLU A 1 104 ? 14.43 0.665 -12.57 1 41.66 104 GLU A CA 1
ATOM 811 C C . GLU A 1 104 ? 15.891 0.475 -12.969 1 41.66 104 GLU A C 1
ATOM 813 O O . GLU A 1 104 ? 16.188 -0.066 -14.039 1 41.66 104 GLU A O 1
ATOM 818 N N . LYS A 1 105 ? 16.828 0.941 -12.141 1 38.34 105 LYS A N 1
ATOM 819 C CA . LYS A 1 105 ? 18.219 0.712 -12.547 1 38.34 105 LYS A CA 1
ATOM 820 C C . LYS A 1 105 ? 18.781 -0.542 -11.891 1 38.34 105 LYS A C 1
ATOM 822 O O . LYS A 1 105 ? 18.453 -0.846 -10.734 1 38.34 105 LYS A O 1
ATOM 827 N N . MET B 1 1 ? -22.219 -9.039 2.84 1 76.62 1 MET B N 1
ATOM 828 C CA . MET B 1 1 ? -20.812 -8.859 2.445 1 76.62 1 MET B CA 1
ATOM 829 C C . MET B 1 1 ? -20.609 -9.234 0.981 1 76.62 1 MET B C 1
ATOM 831 O O . MET B 1 1 ? -20.438 -10.414 0.66 1 76.62 1 MET B O 1
ATOM 835 N N . PRO B 1 2 ? -20.906 -8.32 0.074 1 89.62 2 PRO B N 1
ATOM 836 C CA . PRO B 1 2 ? -20.781 -8.602 -1.359 1 89.62 2 PRO B CA 1
ATOM 837 C C . PRO B 1 2 ? -19.344 -8.891 -1.789 1 89.62 2 PRO B C 1
ATOM 839 O O . PRO B 1 2 ? -18.406 -8.578 -1.06 1 89.62 2 PRO B O 1
ATOM 842 N N . ILE B 1 3 ? -19.375 -9.688 -2.846 1 91.88 3 ILE B N 1
ATOM 843 C CA . ILE B 1 3 ? -18.078 -10.031 -3.432 1 91.88 3 ILE B CA 1
ATOM 844 C C . ILE B 1 3 ? -17.75 -9.055 -4.559 1 91.88 3 ILE B C 1
ATOM 846 O O . ILE B 1 3 ? -18.594 -8.773 -5.41 1 91.88 3 ILE B O 1
ATOM 850 N N . VAL B 1 4 ? -16.531 -8.516 -4.453 1 93 4 VAL B N 1
ATOM 851 C CA . VAL B 1 4 ? -16.047 -7.605 -5.488 1 93 4 VAL B CA 1
ATOM 852 C C . VAL B 1 4 ? -14.875 -8.242 -6.223 1 93 4 VAL B C 1
ATOM 854 O O . VAL B 1 4 ? -14.023 -8.883 -5.605 1 93 4 VAL B O 1
ATOM 857 N N . THR B 1 5 ? -14.945 -8.18 -7.527 1 94.94 5 THR B N 1
ATOM 858 C CA . THR B 1 5 ? -13.859 -8.703 -8.344 1 94.94 5 THR B CA 1
ATOM 859 C C . THR B 1 5 ? -12.914 -7.582 -8.773 1 94.94 5 THR B C 1
ATOM 861 O O . THR B 1 5 ? -13.328 -6.637 -9.453 1 94.94 5 THR B O 1
ATOM 864 N N . VAL B 1 6 ? -11.664 -7.746 -8.312 1 94.38 6 VAL B N 1
ATOM 865 C CA . VAL B 1 6 ? -10.656 -6.758 -8.688 1 94.38 6 VAL B CA 1
ATOM 866 C C . VAL B 1 6 ? -9.68 -7.371 -9.688 1 94.38 6 VAL B C 1
ATOM 868 O O . VAL B 1 6 ? -9.312 -8.539 -9.57 1 94.38 6 VAL B O 1
ATOM 871 N N . THR B 1 7 ? -9.383 -6.566 -10.711 1 94.25 7 THR B N 1
ATOM 872 C CA . THR B 1 7 ? -8.445 -7.027 -11.734 1 94.25 7 THR B CA 1
ATOM 873 C C . THR B 1 7 ? -7.152 -6.223 -11.688 1 94.25 7 THR B C 1
ATOM 875 O O . THR B 1 7 ? -7.168 -5 -11.852 1 94.25 7 THR B O 1
ATOM 878 N N . LEU B 1 8 ? -6.074 -6.961 -11.359 1 94.88 8 LEU B N 1
ATOM 879 C CA . LEU B 1 8 ? -4.75 -6.355 -11.312 1 94.88 8 LEU B CA 1
ATOM 880 C C . LEU B 1 8 ? -3.824 -6.996 -12.344 1 94.88 8 LEU B C 1
ATOM 882 O O . LEU B 1 8 ? -3.52 -8.188 -12.258 1 94.88 8 LEU B O 1
ATOM 886 N N . ASN B 1 9 ? -3.213 -6.16 -13.227 1 92.12 9 ASN B N 1
ATOM 887 C CA . ASN B 1 9 ? -2.312 -6.625 -14.273 1 92.12 9 ASN B CA 1
ATOM 888 C C . ASN B 1 9 ? -2.83 -7.898 -14.938 1 92.12 9 ASN B C 1
ATOM 890 O O . ASN B 1 9 ? -2.102 -8.883 -15.047 1 92.12 9 ASN B O 1
ATOM 894 N N . ASN B 1 10 ? -4.086 -7.973 -15.266 1 88.75 10 ASN B N 1
ATOM 895 C CA . ASN B 1 10 ? -4.746 -9.047 -16 1 88.75 10 ASN B CA 1
ATOM 896 C C . ASN B 1 10 ? -5.043 -10.242 -15.109 1 88.75 10 ASN B C 1
ATOM 898 O O . ASN B 1 10 ? -5.285 -11.344 -15.602 1 88.75 10 ASN B O 1
ATOM 902 N N . LYS B 1 11 ? -4.891 -10.133 -13.836 1 93.25 11 LYS B N 1
ATOM 903 C CA . LYS B 1 11 ? -5.297 -11.141 -12.859 1 93.25 11 LYS B CA 1
ATOM 904 C C . LYS B 1 11 ? -6.484 -10.656 -12.031 1 93.25 11 LYS B C 1
ATOM 906 O O . LYS B 1 11 ? -6.516 -9.508 -11.586 1 93.25 11 LYS B O 1
ATOM 911 N N . SER B 1 12 ? -7.387 -11.586 -11.922 1 95.06 12 SER B N 1
ATOM 912 C CA . SER B 1 12 ? -8.594 -11.211 -11.195 1 95.06 12 SER B CA 1
ATOM 913 C C . SER B 1 12 ? -8.633 -11.852 -9.812 1 95.06 12 SER B C 1
ATOM 915 O O . SER B 1 12 ? -8.25 -13.008 -9.648 1 95.06 12 SER B O 1
ATOM 917 N N . PHE B 1 13 ? -9.047 -11.117 -8.867 1 94.31 13 PHE B N 1
ATOM 918 C CA . PHE B 1 13 ? -9.172 -11.555 -7.477 1 94.31 13 PHE B CA 1
ATOM 919 C C . PHE B 1 13 ? -10.562 -11.242 -6.934 1 94.31 13 PHE B C 1
ATOM 921 O O . PHE B 1 13 ? -11.117 -10.172 -7.215 1 94.31 13 PHE B O 1
ATOM 928 N N . GLN B 1 14 ? -11.117 -12.195 -6.254 1 93.12 14 GLN B N 1
ATOM 929 C CA . GLN B 1 14 ? -12.406 -11.992 -5.605 1 93.12 14 GLN B CA 1
ATOM 930 C C . GLN B 1 14 ? -12.234 -11.656 -4.125 1 93.12 14 GLN B C 1
ATOM 932 O O . GLN B 1 14 ? -11.625 -12.422 -3.377 1 93.12 14 GLN B O 1
ATOM 937 N N . LEU B 1 15 ? -12.758 -10.547 -3.768 1 90.44 15 LEU B N 1
ATOM 938 C CA . LEU B 1 15 ? -12.625 -10.055 -2.4 1 90.44 15 LEU B CA 1
ATOM 939 C C . LEU B 1 15 ? -14 -9.82 -1.778 1 90.44 15 LEU B C 1
ATOM 941 O O . LEU B 1 15 ? -14.93 -9.383 -2.461 1 90.44 15 LEU B O 1
ATOM 945 N N . TYR B 1 16 ? -14.078 -10.125 -0.531 1 86.44 16 TYR B N 1
ATOM 946 C CA . TYR B 1 16 ? -15.297 -9.82 0.21 1 86.44 16 TYR B CA 1
ATOM 947 C C . TYR B 1 16 ? -15.227 -8.43 0.829 1 86.44 16 TYR B C 1
ATOM 949 O O . TYR B 1 16 ? -14.172 -8.016 1.331 1 86.44 16 TYR B O 1
ATOM 957 N N . CYS B 1 17 ? -16.281 -7.684 0.624 1 85.75 17 CYS B N 1
ATOM 958 C CA . CYS B 1 17 ? -16.297 -6.359 1.233 1 85.75 17 CYS B CA 1
ATOM 959 C C . CYS B 1 17 ? -17.656 -6.062 1.852 1 85.75 17 CYS B C 1
ATOM 961 O O . CYS B 1 17 ? -18.609 -6.828 1.679 1 85.75 17 CYS B O 1
ATOM 963 N N . ASN B 1 18 ? -17.625 -5.031 2.709 1 83.38 18 ASN B N 1
ATOM 964 C CA . ASN B 1 18 ? -18.875 -4.609 3.314 1 83.38 18 ASN B CA 1
ATOM 965 C C . ASN B 1 18 ? -19.828 -4.023 2.275 1 83.38 18 ASN B C 1
ATOM 967 O O . ASN B 1 18 ? -19.391 -3.525 1.237 1 83.38 18 ASN B O 1
ATOM 971 N N . ASN B 1 19 ? -21.109 -4.102 2.719 1 87.19 19 ASN B N 1
ATOM 972 C CA . ASN B 1 19 ? -22.125 -3.482 1.865 1 87.19 19 ASN B CA 1
ATOM 973 C C . ASN B 1 19 ? -21.875 -1.985 1.7 1 87.19 19 ASN B C 1
ATOM 975 O O . ASN B 1 19 ? -21.656 -1.276 2.684 1 87.19 19 ASN B O 1
ATOM 979 N N . GLY B 1 20 ? -21.75 -1.532 0.421 1 87.19 20 GLY B N 1
ATOM 980 C CA . GLY B 1 20 ? -21.562 -0.114 0.158 1 87.19 20 GLY B CA 1
ATOM 981 C C . GLY B 1 20 ? -20.125 0.257 -0.12 1 87.19 20 GLY B C 1
ATOM 982 O O . GLY B 1 20 ? -19.828 1.365 -0.58 1 87.19 20 GLY B O 1
ATOM 983 N N . ASP B 1 21 ? -19.203 -0.682 0.085 1 87.12 21 ASP B N 1
ATOM 984 C CA . ASP B 1 21 ? -17.797 -0.384 -0.092 1 87.12 21 ASP B CA 1
ATOM 985 C C . ASP B 1 21 ? -17.281 -0.896 -1.439 1 87.12 21 ASP B C 1
ATOM 987 O O . ASP B 1 21 ? -16.094 -0.776 -1.75 1 87.12 21 ASP B O 1
ATOM 991 N N . GLU B 1 22 ? -18.203 -1.352 -2.201 1 91.56 22 GLU B N 1
ATOM 992 C CA . GLU B 1 22 ? -17.828 -1.973 -3.467 1 91.56 22 GLU B CA 1
ATOM 993 C C . GLU B 1 22 ? -17.141 -0.972 -4.387 1 91.56 22 GLU B C 1
ATOM 995 O O . GLU B 1 22 ? -16.062 -1.257 -4.934 1 91.56 22 GLU B O 1
ATOM 1000 N N . GLU B 1 23 ? -17.75 0.154 -4.477 1 91.88 23 GLU B N 1
ATOM 1001 C CA . GLU B 1 23 ? -17.203 1.181 -5.355 1 91.88 23 GLU B CA 1
ATOM 1002 C C . GLU B 1 23 ? -15.859 1.689 -4.832 1 91.88 23 GLU B C 1
ATOM 1004 O O . GLU B 1 23 ? -14.945 1.962 -5.613 1 91.88 23 GLU B O 1
ATOM 1009 N N . LYS B 1 24 ? -15.773 1.793 -3.543 1 90.56 24 LYS B N 1
ATOM 1010 C CA . LYS B 1 24 ? -14.539 2.256 -2.914 1 90.56 24 LYS B CA 1
ATOM 1011 C C . LYS B 1 24 ? -13.391 1.278 -3.168 1 90.56 24 LYS B C 1
ATOM 1013 O O . LYS B 1 24 ? -12.289 1.69 -3.521 1 90.56 24 LYS B O 1
ATOM 1018 N N . VAL B 1 25 ? -13.695 0.015 -3.031 1 93.19 25 VAL B N 1
ATOM 1019 C CA . VAL B 1 25 ? -12.695 -1.027 -3.24 1 93.19 25 VAL B CA 1
ATOM 1020 C C . VAL B 1 25 ? -12.234 -1.018 -4.695 1 93.19 25 VAL B C 1
ATOM 1022 O O . VAL B 1 25 ? -11.039 -1.129 -4.973 1 93.19 25 VAL B O 1
ATOM 1025 N N . LEU B 1 26 ? -13.109 -0.81 -5.562 1 94.25 26 LEU B N 1
ATOM 1026 C CA . LEU B 1 26 ? -12.781 -0.777 -6.984 1 94.25 26 LEU B CA 1
ATOM 1027 C C . LEU B 1 26 ? -11.922 0.439 -7.32 1 94.25 26 LEU B C 1
ATOM 1029 O O . LEU B 1 26 ? -11 0.35 -8.133 1 94.25 26 LEU B O 1
ATOM 1033 N N . SER B 1 27 ? -12.242 1.461 -6.734 1 94.56 27 SER B N 1
ATOM 1034 C CA . SER B 1 27 ? -11.461 2.674 -6.945 1 94.56 27 SER B CA 1
ATOM 1035 C C . SER B 1 27 ? -10.031 2.504 -6.441 1 94.56 27 SER B C 1
ATOM 1037 O O . SER B 1 27 ? -9.078 2.908 -7.113 1 94.56 27 SER B O 1
ATOM 1039 N N . LEU B 1 28 ? -9.906 1.941 -5.305 1 93.88 28 LEU B N 1
ATOM 1040 C CA . LEU B 1 28 ? -8.586 1.663 -4.742 1 93.88 28 LEU B CA 1
ATOM 1041 C C . LEU B 1 28 ? -7.805 0.706 -5.633 1 93.88 28 LEU B C 1
ATOM 1043 O O . LEU B 1 28 ? -6.598 0.875 -5.82 1 93.88 28 LEU B O 1
ATOM 1047 N N . ALA B 1 29 ? -8.547 -0.263 -6.152 1 95.44 29 ALA B N 1
ATOM 1048 C CA . ALA B 1 29 ? -7.926 -1.234 -7.051 1 95.44 29 ALA B CA 1
ATOM 1049 C C . ALA B 1 29 ? -7.395 -0.555 -8.312 1 95.44 29 ALA B C 1
ATOM 1051 O O . ALA B 1 29 ? -6.324 -0.909 -8.812 1 95.44 29 ALA B O 1
ATOM 1052 N N . ASP B 1 30 ? -8.148 0.38 -8.758 1 94.06 30 ASP B N 1
ATOM 1053 C CA . ASP B 1 30 ? -7.734 1.123 -9.938 1 94.06 30 ASP B CA 1
ATOM 1054 C C . ASP B 1 30 ? -6.438 1.885 -9.68 1 94.06 30 ASP B C 1
ATOM 1056 O O . ASP B 1 30 ? -5.531 1.88 -10.516 1 94.06 30 ASP B O 1
ATOM 1060 N N . LYS B 1 31 ? -6.352 2.49 -8.578 1 93.62 31 LYS B N 1
ATOM 1061 C CA . LYS B 1 31 ? -5.137 3.209 -8.203 1 93.62 31 LYS B CA 1
ATOM 1062 C C . LYS B 1 31 ? -3.947 2.26 -8.094 1 93.62 31 LYS B C 1
ATOM 1064 O O . LYS B 1 31 ? -2.846 2.582 -8.547 1 93.62 31 LYS B O 1
ATOM 1069 N N . LEU B 1 32 ? -4.219 1.19 -7.461 1 94.94 32 LEU B N 1
ATOM 1070 C CA . LEU B 1 32 ? -3.182 0.174 -7.336 1 94.94 32 LEU B CA 1
ATOM 1071 C C . LEU B 1 32 ? -2.73 -0.316 -8.711 1 94.94 32 LEU B C 1
ATOM 1073 O O . LEU B 1 32 ? -1.532 -0.474 -8.953 1 94.94 32 LEU B O 1
ATOM 1077 N N . ASN B 1 33 ? -3.646 -0.567 -9.547 1 94.69 33 ASN B N 1
ATOM 1078 C CA . ASN B 1 33 ? -3.332 -1.012 -10.906 1 94.69 33 ASN B CA 1
ATOM 1079 C C . ASN B 1 33 ? -2.473 0.008 -11.641 1 94.69 33 ASN B C 1
ATOM 1081 O O . ASN B 1 33 ? -1.57 -0.364 -12.398 1 94.69 33 ASN B O 1
ATOM 1085 N N . ASP B 1 34 ? -2.754 1.234 -11.453 1 93.75 34 ASP B N 1
ATOM 1086 C CA . ASP B 1 34 ? -1.947 2.299 -12.047 1 93.75 34 ASP B CA 1
ATOM 1087 C C . ASP B 1 34 ? -0.5 2.223 -11.57 1 93.75 34 ASP B C 1
ATOM 1089 O O . ASP B 1 34 ? 0.431 2.379 -12.359 1 93.75 34 ASP B O 1
ATOM 1093 N N . LYS B 1 35 ? -0.391 2 -10.305 1 92.81 35 LYS B N 1
ATOM 1094 C CA . LYS B 1 35 ? 0.945 1.894 -9.727 1 92.81 35 LYS B CA 1
ATOM 1095 C C . LYS B 1 35 ? 1.692 0.687 -10.289 1 92.81 35 LYS B C 1
ATOM 1097 O O . LYS B 1 35 ? 2.877 0.781 -10.609 1 92.81 35 LYS B O 1
ATOM 1102 N N . ILE B 1 36 ? 1.008 -0.368 -10.352 1 94.56 36 ILE B N 1
ATOM 1103 C CA . ILE B 1 36 ? 1.595 -1.591 -10.891 1 94.56 36 ILE B CA 1
ATOM 1104 C C . ILE B 1 36 ? 2.033 -1.362 -12.336 1 94.56 36 ILE B C 1
ATOM 1106 O O . ILE B 1 36 ? 3.119 -1.787 -12.734 1 94.56 36 ILE B O 1
ATOM 1110 N N . ALA B 1 37 ? 1.158 -0.704 -13.039 1 93 37 ALA B N 1
ATOM 1111 C CA . ALA B 1 37 ? 1.461 -0.413 -14.438 1 93 37 ALA B CA 1
ATOM 1112 C C . ALA B 1 37 ? 2.713 0.451 -14.562 1 93 37 ALA B C 1
ATOM 1114 O O . ALA B 1 37 ? 3.541 0.233 -15.453 1 93 37 ALA B O 1
ATOM 1115 N N . GLU B 1 38 ? 2.818 1.348 -13.742 1 92.25 38 GLU B N 1
ATOM 1116 C CA . GLU B 1 38 ? 3.992 2.219 -13.727 1 92.25 38 GLU B CA 1
ATOM 1117 C C . GLU B 1 38 ? 5.262 1.426 -13.438 1 92.25 38 GLU B C 1
ATOM 1119 O O . GLU B 1 38 ? 6.285 1.623 -14.094 1 92.25 38 GLU B O 1
ATOM 1124 N N . ILE B 1 39 ? 5.195 0.613 -12.43 1 91.38 39 ILE B N 1
ATOM 1125 C CA . ILE B 1 39 ? 6.348 -0.197 -12.047 1 91.38 39 ILE B CA 1
ATOM 1126 C C . ILE B 1 39 ? 6.723 -1.135 -13.195 1 91.38 39 ILE B C 1
ATOM 1128 O O . ILE B 1 39 ? 7.906 -1.359 -13.453 1 91.38 39 ILE B O 1
ATOM 1132 N N . LYS B 1 40 ? 5.703 -1.663 -13.812 1 92.56 40 LYS B N 1
ATOM 1133 C CA . LYS B 1 40 ? 5.91 -2.598 -14.922 1 92.56 40 LYS B CA 1
ATOM 1134 C C . LYS B 1 40 ? 6.703 -1.948 -16.047 1 92.56 40 LYS B C 1
ATOM 1136 O O . LYS B 1 40 ? 7.449 -2.627 -16.766 1 92.56 40 LYS B O 1
ATOM 1141 N N . LEU B 1 41 ? 6.496 -0.673 -16.219 1 91 41 LEU B N 1
ATOM 1142 C CA . LEU B 1 41 ? 7.219 0.059 -17.25 1 91 41 LEU B CA 1
ATOM 1143 C C . LEU B 1 41 ? 8.727 -0.026 -17.031 1 91 41 LEU B C 1
ATOM 1145 O O . LEU B 1 41 ? 9.492 -0.132 -17.984 1 91 41 LEU B O 1
ATOM 1149 N N . SER B 1 42 ? 9.125 -0.025 -15.836 1 87.44 42 SER B N 1
ATOM 1150 C CA . SER B 1 42 ? 10.539 -0.065 -15.492 1 87.44 42 SER B CA 1
ATOM 1151 C C . SER B 1 42 ? 11.016 -1.497 -15.273 1 87.44 42 SER B C 1
ATOM 1153 O O . SER B 1 42 ? 12.219 -1.76 -15.242 1 87.44 42 SER B O 1
ATOM 1155 N N . SER B 1 43 ? 10.109 -2.371 -15.094 1 89.31 43 SER B N 1
ATOM 1156 C CA . SER B 1 43 ? 10.398 -3.783 -14.867 1 89.31 43 SER B CA 1
ATOM 1157 C C . SER B 1 43 ? 9.461 -4.672 -15.68 1 89.31 43 SER B C 1
ATOM 1159 O O . SER B 1 43 ? 8.664 -5.422 -15.109 1 89.31 43 SER B O 1
ATOM 1161 N N . PRO B 1 44 ? 9.656 -4.672 -16.984 1 89.88 44 PRO B N 1
ATOM 1162 C CA . PRO B 1 44 ? 8.711 -5.379 -17.859 1 89.88 44 PRO B CA 1
ATOM 1163 C C . PRO B 1 44 ? 8.75 -6.895 -17.656 1 89.88 44 PRO B C 1
ATOM 1165 O O . PRO B 1 44 ? 7.777 -7.582 -17.984 1 89.88 44 PRO B O 1
ATOM 1168 N N . THR B 1 45 ? 9.836 -7.363 -17.078 1 91.19 45 THR B N 1
ATOM 1169 C CA . THR B 1 45 ? 9.977 -8.805 -16.953 1 91.19 45 THR B CA 1
ATOM 1170 C C . THR B 1 45 ? 9.594 -9.266 -15.547 1 91.19 45 THR B C 1
ATOM 1172 O O . THR B 1 45 ? 9.664 -10.461 -15.242 1 91.19 45 THR B O 1
ATOM 1175 N N . ALA B 1 46 ? 9.234 -8.359 -14.75 1 91.19 46 ALA B N 1
ATOM 1176 C CA . ALA B 1 46 ? 8.906 -8.719 -13.375 1 91.19 46 ALA B CA 1
ATOM 1177 C C . ALA B 1 46 ? 7.609 -9.523 -13.312 1 91.19 46 ALA B C 1
ATOM 1179 O O . ALA B 1 46 ? 6.656 -9.234 -14.039 1 91.19 46 ALA B O 1
ATOM 1180 N N . SER B 1 47 ? 7.57 -10.555 -12.555 1 92 47 SER B N 1
ATOM 1181 C CA . SER B 1 47 ? 6.348 -11.32 -12.328 1 92 47 SER B CA 1
ATOM 1182 C C . SER B 1 47 ? 5.297 -10.477 -11.617 1 92 47 SER B C 1
ATOM 1184 O O . SER B 1 47 ? 5.613 -9.445 -11.023 1 92 47 SER B O 1
ATOM 1186 N N . PHE B 1 48 ? 4.098 -10.922 -11.695 1 91.56 48 PHE B N 1
ATOM 1187 C CA . PHE B 1 48 ? 3.012 -10.211 -11.023 1 91.56 48 PHE B CA 1
ATOM 1188 C C . PHE B 1 48 ? 3.295 -10.062 -9.539 1 91.56 48 PHE B C 1
ATOM 1190 O O . PHE B 1 48 ? 3.057 -9 -8.953 1 91.56 48 PHE B O 1
ATOM 1197 N N . ASP B 1 49 ? 3.834 -11.133 -8.977 1 91 49 ASP B N 1
ATOM 1198 C CA . ASP B 1 49 ? 4.133 -11.133 -7.547 1 91 49 ASP B CA 1
ATOM 1199 C C . ASP B 1 49 ? 5.137 -10.031 -7.199 1 91 49 ASP B C 1
ATOM 1201 O O . ASP B 1 49 ? 4.953 -9.297 -6.227 1 91 49 ASP B O 1
ATOM 1205 N N . LEU B 1 50 ? 6.141 -10.055 -8.031 1 92.25 50 LEU B N 1
ATOM 1206 C CA . LEU B 1 50 ? 7.188 -9.07 -7.785 1 92.25 50 LEU B CA 1
ATOM 1207 C C . LEU B 1 50 ? 6.652 -7.652 -7.973 1 92.25 50 LEU B C 1
ATOM 1209 O O . LEU B 1 50 ? 6.969 -6.754 -7.188 1 92.25 50 LEU B O 1
ATOM 1213 N N . LEU B 1 51 ? 5.832 -7.449 -8.969 1 93.81 51 LEU B N 1
ATOM 1214 C CA . LEU B 1 51 ? 5.223 -6.145 -9.211 1 93.81 51 LEU B CA 1
ATOM 1215 C C . LEU B 1 51 ? 4.387 -5.699 -8.016 1 93.81 51 LEU B C 1
ATOM 1217 O O . LEU B 1 51 ? 4.453 -4.539 -7.605 1 93.81 51 LEU B O 1
ATOM 1221 N N . LEU B 1 52 ? 3.625 -6.648 -7.516 1 94.5 52 LEU B N 1
ATOM 1222 C CA . LEU B 1 52 ? 2.75 -6.359 -6.387 1 94.5 52 LEU B CA 1
ATOM 1223 C C . LEU B 1 52 ? 3.564 -6.012 -5.145 1 94.5 52 LEU B C 1
ATOM 1225 O O . LEU B 1 52 ? 3.209 -5.094 -4.402 1 94.5 52 LEU B O 1
ATOM 1229 N N . VAL B 1 53 ? 4.648 -6.73 -4.977 1 94.44 53 VAL B N 1
ATOM 1230 C CA . VAL B 1 53 ? 5.523 -6.469 -3.84 1 94.44 53 VAL B CA 1
ATOM 1231 C C . VAL B 1 53 ? 6.109 -5.066 -3.953 1 94.44 53 VAL B C 1
ATOM 1233 O O . VAL B 1 53 ? 6.086 -4.297 -2.988 1 94.44 53 VAL B O 1
ATOM 1236 N N . MET B 1 54 ? 6.551 -4.762 -5.078 1 93.56 54 MET B N 1
ATOM 1237 C CA . MET B 1 54 ? 7.137 -3.445 -5.305 1 93.56 54 MET B CA 1
ATOM 1238 C C . MET B 1 54 ? 6.109 -2.344 -5.066 1 93.56 54 MET B C 1
ATOM 1240 O O . MET B 1 54 ? 6.41 -1.34 -4.418 1 93.56 54 MET B O 1
ATOM 1244 N N . ALA B 1 55 ? 4.941 -2.562 -5.57 1 94.5 55 ALA B N 1
ATOM 1245 C CA . ALA B 1 55 ? 3.863 -1.595 -5.383 1 94.5 55 ALA B CA 1
ATOM 1246 C C . ALA B 1 55 ? 3.521 -1.435 -3.904 1 94.5 55 ALA B C 1
ATOM 1248 O O . ALA B 1 55 ? 3.295 -0.318 -3.43 1 94.5 55 ALA B O 1
ATOM 1249 N N . SER B 1 56 ? 3.486 -2.529 -3.223 1 95.44 56 SER B N 1
ATOM 1250 C CA . SER B 1 56 ? 3.162 -2.537 -1.8 1 95.44 56 SER B CA 1
ATOM 1251 C C . SER B 1 56 ? 4.227 -1.81 -0.985 1 95.44 56 SER B C 1
ATOM 1253 O O . SER B 1 56 ? 3.902 -1.045 -0.074 1 95.44 56 SER B O 1
ATOM 1255 N N . LEU B 1 57 ? 5.453 -2.023 -1.289 1 93.75 57 LEU B N 1
ATOM 1256 C CA . LEU B 1 57 ? 6.551 -1.363 -0.59 1 93.75 57 LEU B CA 1
ATOM 1257 C C . LEU B 1 57 ? 6.52 0.142 -0.831 1 93.75 57 LEU B C 1
ATOM 1259 O O . LEU B 1 57 ? 6.75 0.928 0.092 1 93.75 57 LEU B O 1
ATOM 1263 N N . ASN B 1 58 ? 6.223 0.466 -2.037 1 92.19 58 ASN B N 1
ATOM 1264 C CA . ASN B 1 58 ? 6.086 1.882 -2.361 1 92.19 58 ASN B CA 1
ATOM 1265 C C . ASN B 1 58 ? 4.949 2.527 -1.571 1 92.19 58 ASN B C 1
ATOM 1267 O O . ASN B 1 58 ? 5.082 3.656 -1.097 1 92.19 58 ASN B O 1
ATOM 1271 N N . ALA B 1 59 ? 3.877 1.82 -1.541 1 93.5 59 ALA B N 1
ATOM 1272 C CA . ALA B 1 59 ? 2.738 2.316 -0.771 1 93.5 59 ALA B CA 1
ATOM 1273 C C . ALA B 1 59 ? 3.113 2.516 0.694 1 93.5 59 ALA B C 1
ATOM 1275 O O . ALA B 1 59 ? 2.74 3.52 1.307 1 93.5 59 ALA B O 1
ATOM 1276 N N . GLN B 1 60 ? 3.822 1.559 1.234 1 92 60 GLN B N 1
ATOM 1277 C CA . GLN B 1 60 ? 4.27 1.659 2.619 1 92 60 GLN B CA 1
ATOM 1278 C C . GLN B 1 60 ? 5.176 2.869 2.816 1 92 60 GLN B C 1
ATOM 1280 O O . GLN B 1 60 ? 5.098 3.553 3.84 1 92 60 GLN B O 1
ATOM 1285 N N . ALA B 1 61 ? 6.047 3.139 1.916 1 90.94 61 ALA B N 1
ATOM 1286 C CA . ALA B 1 61 ? 6.914 4.312 1.965 1 90.94 61 ALA B CA 1
ATOM 1287 C C . ALA B 1 61 ? 6.094 5.602 1.949 1 90.94 61 ALA B C 1
ATOM 1289 O O . ALA B 1 61 ? 6.375 6.531 2.711 1 90.94 61 ALA B O 1
ATOM 1290 N N . GLU B 1 62 ? 5.117 5.621 1.114 1 90.56 62 GLU B N 1
ATOM 1291 C CA . GLU B 1 62 ? 4.254 6.789 1.004 1 90.56 62 GLU B CA 1
ATOM 1292 C C . GLU B 1 62 ? 3.494 7.039 2.305 1 90.56 62 GLU B C 1
ATOM 1294 O O . GLU B 1 62 ? 3.371 8.188 2.748 1 90.56 62 GLU B O 1
ATOM 1299 N N . ILE B 1 63 ? 3.037 6.004 2.855 1 90.69 63 ILE B N 1
ATOM 1300 C CA . ILE B 1 63 ? 2.336 6.102 4.133 1 90.69 63 ILE B CA 1
ATOM 1301 C C . ILE B 1 63 ? 3.264 6.703 5.184 1 90.69 63 ILE B C 1
ATOM 1303 O O . ILE B 1 63 ? 2.859 7.594 5.938 1 90.69 63 ILE B O 1
ATOM 1307 N N . ALA B 1 64 ? 4.445 6.188 5.207 1 87.44 64 ALA B N 1
ATOM 1308 C CA . ALA B 1 64 ? 5.426 6.676 6.172 1 87.44 64 ALA B CA 1
ATOM 1309 C C . ALA B 1 64 ? 5.691 8.164 5.977 1 87.44 64 ALA B C 1
ATOM 1311 O O . ALA B 1 64 ? 5.766 8.922 6.949 1 87.44 64 ALA B O 1
ATOM 1312 N N . ILE B 1 65 ? 5.809 8.562 4.805 1 86.94 65 ILE B N 1
ATOM 1313 C CA . ILE B 1 65 ? 6.102 9.945 4.469 1 86.94 65 ILE B CA 1
ATOM 1314 C C . ILE B 1 65 ? 4.926 10.836 4.863 1 86.94 65 ILE B C 1
ATOM 1316 O O . ILE B 1 65 ? 5.109 11.883 5.492 1 86.94 65 ILE B O 1
ATOM 1320 N N . LEU B 1 66 ? 3.75 10.391 4.492 1 86.75 66 LEU B N 1
ATOM 1321 C CA . LEU B 1 66 ? 2.547 11.156 4.801 1 86.75 66 LEU B CA 1
ATOM 1322 C C . LEU B 1 66 ? 2.348 11.273 6.309 1 86.75 66 LEU B C 1
ATOM 1324 O O . LEU B 1 66 ? 1.957 12.328 6.809 1 86.75 66 LEU B O 1
ATOM 1328 N N . THR B 1 67 ? 2.59 10.203 6.969 1 84.31 67 THR B N 1
ATOM 1329 C CA . THR B 1 67 ? 2.465 10.195 8.422 1 84.31 67 THR B CA 1
ATOM 1330 C C . THR B 1 67 ? 3.438 11.18 9.055 1 84.31 67 THR B C 1
ATOM 1332 O O . THR B 1 67 ? 3.068 11.93 9.969 1 84.31 67 THR B O 1
ATOM 1335 N N . GLU B 1 68 ? 4.625 11.148 8.57 1 83.44 68 GLU B N 1
ATOM 1336 C CA . GLU B 1 68 ? 5.645 12.078 9.062 1 83.44 68 GLU B CA 1
ATOM 1337 C C . GLU B 1 68 ? 5.234 13.523 8.82 1 83.44 68 GLU B C 1
ATOM 1339 O O . GLU B 1 68 ? 5.418 14.383 9.688 1 83.44 68 GLU B O 1
ATOM 1344 N N . LYS B 1 69 ? 4.738 13.781 7.715 1 81.19 69 LYS B N 1
ATOM 1345 C CA . LYS B 1 69 ? 4.305 15.125 7.355 1 81.19 69 LYS B CA 1
ATOM 1346 C C . LYS B 1 69 ? 3.164 15.594 8.258 1 81.19 69 LYS B C 1
ATOM 1348 O O . LYS B 1 69 ? 3.123 16.766 8.648 1 81.19 69 LYS B O 1
ATOM 1353 N N . LEU B 1 70 ? 2.303 14.742 8.453 1 78 70 LEU B N 1
ATOM 1354 C CA . LEU B 1 70 ? 1.187 15.055 9.336 1 78 70 LEU B CA 1
ATOM 1355 C C . LEU B 1 70 ? 1.681 15.367 10.742 1 78 70 LEU B C 1
ATOM 1357 O O . LEU B 1 70 ? 1.159 16.266 11.406 1 78 70 LEU B O 1
ATOM 1361 N N . TYR B 1 71 ? 2.648 14.547 11.148 1 73.75 71 TYR B N 1
ATOM 1362 C CA . TYR B 1 71 ? 3.221 14.75 12.469 1 73.75 71 TYR B CA 1
ATOM 1363 C C . TYR B 1 71 ? 3.945 16.094 12.555 1 73.75 71 TYR B C 1
ATOM 1365 O O . TYR B 1 71 ? 3.82 16.812 13.547 1 73.75 71 TYR B O 1
ATOM 1373 N N . LYS B 1 72 ? 4.73 16.406 11.578 1 72.88 72 LYS B N 1
ATOM 1374 C CA . LYS B 1 72 ? 5.48 17.656 11.531 1 72.88 72 LYS B CA 1
ATOM 1375 C C . LYS B 1 72 ? 4.539 18.859 11.445 1 72.88 72 LYS B C 1
ATOM 1377 O O . LYS B 1 72 ? 4.797 19.906 12.055 1 72.88 72 LYS B O 1
ATOM 1382 N N . ASN B 1 73 ? 3.564 18.75 10.641 1 68.31 73 ASN B N 1
ATOM 1383 C CA . ASN B 1 73 ? 2.564 19.812 10.547 1 68.31 73 ASN B CA 1
ATOM 1384 C C . ASN B 1 73 ? 1.802 19.984 11.859 1 68.31 73 ASN B C 1
ATOM 1386 O O . ASN B 1 73 ? 1.377 21.094 12.195 1 68.31 73 ASN B O 1
ATOM 1390 N N . GLY B 1 74 ? 1.483 18.844 12.422 1 56.69 74 GLY B N 1
ATOM 1391 C CA . GLY B 1 74 ? 0.869 18.938 13.734 1 56.69 74 GLY B CA 1
ATOM 1392 C C . GLY B 1 74 ? 1.78 19.547 14.781 1 56.69 74 GLY B C 1
ATOM 1393 O O . GLY B 1 74 ? 1.313 20.234 15.688 1 56.69 74 GLY B O 1
ATOM 1394 N N . PHE B 1 75 ? 3.064 19.109 14.711 1 53.81 75 PHE B N 1
ATOM 1395 C CA . PHE B 1 75 ? 4.02 19.672 15.656 1 53.81 75 PHE B CA 1
ATOM 1396 C C . PHE B 1 75 ? 4.23 21.156 15.398 1 53.81 75 PHE B C 1
ATOM 1398 O O . PHE B 1 75 ? 4.465 21.922 16.328 1 53.81 75 PHE B O 1
ATOM 1405 N N . GLN B 1 76 ? 4.531 21.484 14.258 1 51.88 76 GLN B N 1
ATOM 1406 C CA . GLN B 1 76 ? 4.758 22.922 14.031 1 51.88 76 GLN B CA 1
ATOM 1407 C C . GLN B 1 76 ? 3.541 23.734 14.453 1 51.88 76 GLN B C 1
ATOM 1409 O O . GLN B 1 76 ? 3.652 24.938 14.688 1 51.88 76 GLN B O 1
ATOM 1414 N N . ASN B 1 77 ? 2.432 23.125 14.234 1 50.34 77 ASN B N 1
ATOM 1415 C CA . ASN B 1 77 ? 1.353 23.891 14.836 1 50.34 77 ASN B CA 1
ATOM 1416 C C . ASN B 1 77 ? 1.309 23.719 16.359 1 50.34 77 ASN B C 1
ATOM 1418 O O . ASN B 1 77 ? 1.765 22.703 16.875 1 50.34 77 ASN B O 1
ATOM 1422 N N . ASN B 1 78 ? 0.886 24.672 17.344 1 45.94 78 ASN B N 1
ATOM 1423 C CA . ASN B 1 78 ? 0.935 24.812 18.797 1 45.94 78 ASN B CA 1
ATOM 1424 C C . ASN B 1 78 ? 0.707 23.484 19.516 1 45.94 78 ASN B C 1
ATOM 1426 O O . ASN B 1 78 ? 0.167 22.547 18.922 1 45.94 78 ASN B O 1
ATOM 1430 N N . ASN B 1 79 ? 1.025 23.359 21 1 45.75 79 ASN B N 1
ATOM 1431 C CA . ASN B 1 79 ? 1.025 22.406 22.109 1 45.75 79 ASN B CA 1
ATOM 1432 C C . ASN B 1 79 ? -0.073 21.359 21.938 1 45.75 79 ASN B C 1
ATOM 1434 O O . ASN B 1 79 ? 0.05 20.234 22.438 1 45.75 79 ASN B O 1
ATOM 1438 N N . HIS B 1 80 ? -1.324 21.703 21.75 1 47.62 80 HIS B N 1
ATOM 1439 C CA . HIS B 1 80 ? -2.559 20.953 21.953 1 47.62 80 HIS B CA 1
ATOM 1440 C C . HIS B 1 80 ? -2.777 19.922 20.844 1 47.62 80 HIS B C 1
ATOM 1442 O O . HIS B 1 80 ? -3.613 19.031 20.984 1 47.62 80 HIS B O 1
ATOM 1448 N N . GLU B 1 81 ? -2.207 20 19.672 1 49.88 81 GLU B N 1
ATOM 1449 C CA . GLU B 1 81 ? -2.715 19.281 18.516 1 49.88 81 GLU B CA 1
ATOM 1450 C C . GLU B 1 81 ? -2.064 17.906 18.391 1 49.88 81 GLU B C 1
ATOM 1452 O O . GLU B 1 81 ? -2.305 17.188 17.422 1 49.88 81 GLU B O 1
ATOM 1457 N N . GLU B 1 82 ? -1.028 17.656 19.125 1 51.91 82 GLU B N 1
ATOM 1458 C CA . GLU B 1 82 ? -0.569 16.281 19.281 1 51.91 82 GLU B CA 1
ATOM 1459 C C . GLU B 1 82 ? -1.743 15.328 19.484 1 51.91 82 GLU B C 1
ATOM 1461 O O . GLU B 1 82 ? -1.737 14.211 18.969 1 51.91 82 GLU B O 1
ATOM 1466 N N . GLU B 1 83 ? -2.631 15.938 20.328 1 52.03 83 GLU B N 1
ATOM 1467 C CA . GLU B 1 83 ? -3.824 15.133 20.578 1 52.03 83 GLU B CA 1
ATOM 1468 C C . GLU B 1 83 ? -4.609 14.891 19.297 1 52.03 83 GLU B C 1
ATOM 1470 O O . GLU B 1 83 ? -5.098 13.789 19.047 1 52.03 83 GLU B O 1
ATOM 1475 N N . LYS B 1 84 ? -4.574 16 18.531 1 52.31 84 LYS B N 1
ATOM 1476 C CA . LYS B 1 84 ? -5.352 15.844 17.312 1 52.31 84 LYS B CA 1
ATOM 1477 C C . LYS B 1 84 ? -4.66 14.891 16.344 1 52.31 84 LYS B C 1
ATOM 1479 O O . LYS B 1 84 ? -5.32 14.094 15.672 1 52.31 84 LYS B O 1
ATOM 1484 N N . PHE B 1 85 ? -3.43 14.984 16.406 1 54.16 85 PHE B N 1
ATOM 1485 C CA . PHE B 1 85 ? -2.658 14.047 15.609 1 54.16 85 PHE B CA 1
ATOM 1486 C C . PHE B 1 85 ? -2.883 12.617 16.078 1 54.16 85 PHE B C 1
ATOM 1488 O O . PHE B 1 85 ? -3.117 11.719 15.273 1 54.16 85 PHE B O 1
ATOM 1495 N N . ALA B 1 86 ? -2.762 12.398 17.344 1 52.44 86 ALA B N 1
ATOM 1496 C CA . ALA B 1 86 ? -3.043 11.094 17.938 1 52.44 86 ALA B CA 1
ATOM 1497 C C . ALA B 1 86 ? -4.449 10.617 17.578 1 52.44 86 ALA B C 1
ATOM 1499 O O . ALA B 1 86 ? -4.656 9.438 17.266 1 52.44 86 ALA B O 1
ATOM 1500 N N . GLU B 1 87 ? -5.332 11.539 17.531 1 53.34 87 GLU B N 1
ATOM 1501 C CA . GLU B 1 87 ? -6.715 11.211 17.188 1 53.34 87 GLU B CA 1
ATOM 1502 C C . GLU B 1 87 ? -6.848 10.812 15.727 1 53.34 87 GLU B C 1
ATOM 1504 O O . GLU B 1 87 ? -7.559 9.859 15.398 1 53.34 87 GLU B O 1
ATOM 1509 N N . THR B 1 88 ? -6.125 11.531 14.969 1 51.59 88 THR B N 1
ATOM 1510 C CA . THR B 1 88 ? -6.188 11.211 13.547 1 51.59 88 THR B CA 1
ATOM 1511 C C . THR B 1 88 ? -5.57 9.844 13.273 1 51.59 88 THR B C 1
ATOM 1513 O O . THR B 1 88 ? -6.156 9.023 12.562 1 51.59 88 THR B O 1
ATOM 1516 N N . LEU B 1 89 ? -4.52 9.633 13.914 1 53.41 89 LEU B N 1
ATOM 1517 C CA . LEU B 1 89 ? -3.873 8.328 13.781 1 53.41 89 LEU B CA 1
ATOM 1518 C C . LEU B 1 89 ? -4.77 7.219 14.312 1 53.41 89 LEU B C 1
ATOM 1520 O O . LEU B 1 89 ? -4.855 6.145 13.711 1 53.41 89 LEU B O 1
ATOM 1524 N N . THR B 1 90 ? -5.332 7.527 15.344 1 56.16 90 THR B N 1
ATOM 1525 C CA . THR B 1 90 ? -6.262 6.578 15.953 1 56.16 90 THR B CA 1
ATOM 1526 C C . THR B 1 90 ? -7.445 6.316 15.023 1 56.16 90 THR B C 1
ATOM 1528 O O . THR B 1 90 ? -7.871 5.172 14.859 1 56.16 90 THR B O 1
ATOM 1531 N N . THR B 1 91 ? -7.883 7.344 14.43 1 54.97 91 THR B N 1
ATOM 1532 C CA . THR B 1 91 ? -9.016 7.199 13.516 1 54.97 91 THR B CA 1
ATOM 1533 C C . THR B 1 91 ? -8.617 6.387 12.289 1 54.97 91 THR B C 1
ATOM 1535 O O . THR B 1 91 ? -9.359 5.5 11.859 1 54.97 91 THR B O 1
ATOM 1538 N N . ILE B 1 92 ? -7.598 6.672 11.828 1 51.41 92 ILE B N 1
ATOM 1539 C CA . ILE B 1 92 ? -7.121 5.906 10.68 1 51.41 92 ILE B CA 1
ATOM 1540 C C . ILE B 1 92 ? -6.918 4.449 11.086 1 51.41 92 ILE B C 1
ATOM 1542 O O . ILE B 1 92 ? -7.34 3.535 10.375 1 51.41 92 ILE B O 1
ATOM 1546 N N . ALA B 1 93 ? -6.219 4.254 12.172 1 52.25 93 ALA B N 1
ATOM 1547 C CA . ALA B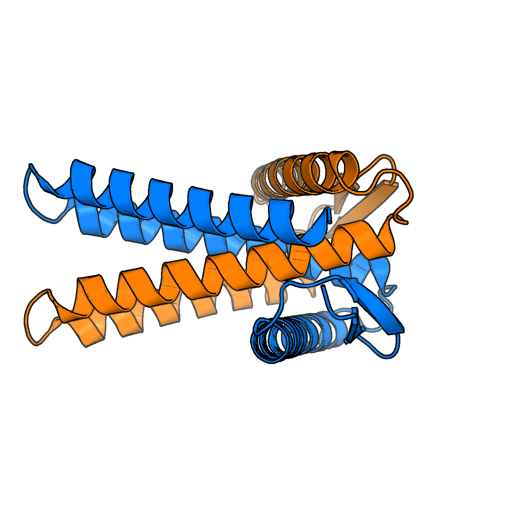 1 93 ? -6.043 2.902 12.688 1 52.25 93 ALA B CA 1
ATOM 1548 C C . ALA B 1 93 ? -7.387 2.189 12.836 1 52.25 93 ALA B C 1
ATOM 1550 O O . ALA B 1 93 ? -7.512 1.017 12.477 1 52.25 93 ALA B O 1
ATOM 1551 N N . SER B 1 94 ? -8.289 2.893 13.336 1 49.81 94 SER B N 1
ATOM 1552 C CA . SER B 1 94 ? -9.625 2.336 13.523 1 49.81 94 SER B CA 1
ATOM 1553 C C . SER B 1 94 ? -10.281 1.988 12.188 1 49.81 94 SER B C 1
ATOM 1555 O O . SER B 1 94 ? -10.914 0.941 12.062 1 49.81 94 SER B O 1
ATOM 1557 N N . TYR B 1 95 ? -10.227 2.865 11.344 1 50 95 TYR B N 1
ATOM 1558 C CA . TYR B 1 95 ? -10.773 2.621 10.008 1 50 95 TYR B CA 1
ATOM 1559 C C . TYR B 1 95 ? -10.117 1.405 9.367 1 50 95 TYR B C 1
ATOM 1561 O O . TYR B 1 95 ? -10.805 0.522 8.852 1 50 95 TYR B O 1
ATOM 1569 N N . LEU B 1 96 ? -8.859 1.361 9.375 1 48.59 96 LEU B N 1
ATOM 1570 C CA . LEU B 1 96 ? -8.125 0.238 8.812 1 48.59 96 LEU B CA 1
ATOM 1571 C C . LEU B 1 96 ? -8.477 -1.062 9.523 1 48.59 96 LEU B C 1
ATOM 1573 O O . LEU B 1 96 ? -8.625 -2.105 8.883 1 48.59 96 LEU B O 1
ATOM 1577 N N . GLU B 1 97 ? -8.516 -1.002 10.828 1 48.72 97 GLU B N 1
ATOM 1578 C CA . GLU B 1 97 ? -8.977 -2.141 11.617 1 48.72 97 GLU B CA 1
ATOM 1579 C C . GLU B 1 97 ? -10.375 -2.578 11.18 1 48.72 97 GLU B C 1
ATOM 1581 O O . GLU B 1 97 ? -10.648 -3.775 11.07 1 48.72 97 GLU B O 1
ATOM 1586 N N . ASN B 1 98 ? -11.18 -1.582 11.016 1 50.94 98 ASN B N 1
ATOM 1587 C CA . ASN B 1 98 ? -12.547 -1.871 10.594 1 50.94 98 ASN B CA 1
ATOM 1588 C C . ASN B 1 98 ? -12.578 -2.477 9.195 1 50.94 98 ASN B C 1
ATOM 1590 O O . ASN B 1 98 ? -13.344 -3.404 8.938 1 50.94 98 ASN B O 1
ATOM 1594 N N . LEU B 1 99 ? -11.891 -1.912 8.359 1 45.69 99 LEU B N 1
ATOM 1595 C CA . LEU B 1 99 ? -11.797 -2.471 7.016 1 45.69 99 LEU B CA 1
ATOM 1596 C C . LEU B 1 99 ? -11.273 -3.9 7.055 1 45.69 99 LEU B C 1
ATOM 1598 O O . LEU B 1 99 ? -11.82 -4.785 6.391 1 45.69 99 LEU B O 1
ATOM 1602 N N . ALA B 1 100 ? -10.211 -4.105 7.758 1 45.03 100 ALA B N 1
ATOM 1603 C CA . ALA B 1 100 ? -9.648 -5.441 7.945 1 45.03 100 ALA B CA 1
ATOM 1604 C C . ALA B 1 100 ? -10.672 -6.383 8.57 1 45.03 100 ALA B C 1
ATOM 1606 O O . ALA B 1 100 ? -10.805 -7.539 8.156 1 45.03 100 ALA B O 1
ATOM 1607 N N . ARG B 1 101 ? -11.289 -5.836 9.609 1 48.16 101 ARG B N 1
ATOM 1608 C CA . ARG B 1 101 ? -12.312 -6.625 10.281 1 48.16 101 ARG B CA 1
ATOM 1609 C C . ARG B 1 101 ? -13.453 -6.973 9.328 1 48.16 101 ARG B C 1
ATOM 1611 O O . ARG B 1 101 ? -13.992 -8.078 9.375 1 48.16 101 ARG B O 1
ATOM 1618 N N . LYS B 1 102 ? -13.805 -6.043 8.5 1 47.19 102 LYS B N 1
ATOM 1619 C CA . LYS B 1 102 ? -14.914 -6.227 7.566 1 47.19 102 LYS B CA 1
ATOM 1620 C C . LYS B 1 102 ? -14.539 -7.191 6.445 1 47.19 102 LYS B C 1
ATOM 1622 O O . LYS B 1 102 ? -15.398 -7.875 5.891 1 47.19 102 LYS B O 1
ATOM 1627 N N . MET B 1 103 ? -13.383 -7.227 6.117 1 39.34 103 MET B N 1
ATOM 1628 C CA . MET B 1 103 ? -12.898 -8.195 5.141 1 39.34 103 MET B CA 1
ATOM 1629 C C . MET B 1 103 ? -12.852 -9.602 5.742 1 39.34 103 MET B C 1
ATOM 1631 O O . MET B 1 103 ? -12.805 -10.594 5.012 1 39.34 103 MET B O 1
ATOM 1635 N N . GLU B 1 104 ? -12.75 -9.867 7.023 1 41.22 104 GLU B N 1
ATOM 1636 C CA . GLU B 1 104 ? -12.742 -11.125 7.766 1 41.22 104 GLU B CA 1
ATOM 1637 C C . GLU B 1 104 ? -14.125 -11.758 7.797 1 41.22 104 GLU B C 1
ATOM 1639 O O . GLU B 1 104 ? -14.266 -12.953 8.078 1 41.22 104 GLU B O 1
ATOM 1644 N N . LYS B 1 105 ? -15.148 -10.93 7.562 1 38.41 105 LYS B N 1
ATOM 1645 C CA . LYS B 1 105 ? -16.453 -11.578 7.559 1 38.41 105 LYS B CA 1
ATOM 1646 C C . LYS B 1 105 ? -16.875 -11.969 6.145 1 38.41 105 LYS B C 1
ATOM 1648 O O . LYS B 1 105 ? -16.578 -11.25 5.184 1 38.41 105 LYS B O 1
#

Foldseek 3Di:
DDWEWAAAPNDIDIFAADPPCNVVVNVVSVVLNVQLVVVCVVVVPDDPVRSSVVSVVVVVVVVVVVLVVLVVVQVVPDDPCVVVSVVVVVVVVVVVVVRVVRRVD/DDWEWAAAPNDIDIFAADPPCRVVVRVVSVVLNVQLVVVCVVVVPDDPVRSSVVSVVVVVVVVVVVLVVLVVVQVVPDDPCVVVSVVVVVVVVVVVVVRVVRRVD

Nearest PDB structures (foldseek):
  1t3u-assembly1_D  TM=7.271E-01  e=1.564E-03  Pseudomonas aeruginosa PAO1
  4p1m-assembly1_A-2  TM=6.944E-01  e=1.465E-03  Escherichia coli
  1t3u-assembly1_C  TM=6.094E-01  e=7.640E-04  Pseudomonas aeruginosa PAO1
  4p1m-assembly1_A-2  TM=6.941E-01  e=1.254E-03  Escherichia coli
  1t3u-assembly1_D  TM=7.271E-01  e=2.425E-03  Pseudomonas aeruginosa PAO1